Protein AF-A0A962RJD3-F1 (afdb_monomer_lite)

Foldseek 3Di:
DPPFDWDKDKDFDDDDDPPVVVVLVVVLVVLLVVLVVVLLVLQLVLQVVVQPDVVLVVCQLVVPPQVVNLVVQLVSCVVSVFPWKFKAALQQFTPHIVAPADGRQHAPDDPQNVCQSVQHKDKDWDKDFLVNLVSRHVVSSVLLPQFDDDPDDDRDTRIWTKTKIKGWRPDDPSHHTMMMITTHTPAAPLVSQVVSVCSSQPDDPPDPRGPMKIFIDGPNTTRYINDDDPPDDD

Sequence (234 aa):
MILIPVGLFALAGTHYLDHRAHALAGNHLASARIYLEQQRGHVEKYLEQQVLTTNLPTLLAERTPKQTLDEVLATRADAARLDFLIILDQSGRVIASSSGTRTGTQVPVGFVLREALNGVLTSSYERLDGTTLQAISPRLADRAGPARQPAAGPPVAPLGLLISAGTHFPLTNEHADAVLYGGILLNDNVGLIERLRDVVFPVSEGAPRVDGVTALFLAGRQVATSLQYPDDPD

Radius of gyration: 19.92 Å; chains: 1; bounding box: 48×44×60 Å

Secondary structure (DSSP, 8-state):
-----EEEEEEPPS-S-HHHHHHHHHHHHHHHHHHHHHHHHHHHHHHHHHHHSTHHHHHHHTT--HHHHHHHHHHHHHHTT-SEEEEEETTSBEEEETT-PPTTPBPP--HHHHHHHTT--EEEEEEEEHHHHHHH-HHHHHHH-S----SSSPPPPPEEEEEEEEEEPPP-SSS--EEEEEEEE-TT-HHHHHHHHHHHS---TTSPP---EEEEEETTEEEEES--PPPP--

pLDDT: mean 77.39, std 18.56, range [25.34, 96.44]

Structure (mmCIF, N/CA/C/O backbone):
data_AF-A0A962RJD3-F1
#
_entry.id   AF-A0A962RJD3-F1
#
loop_
_atom_site.group_PDB
_atom_site.id
_atom_site.type_symbol
_atom_site.label_atom_id
_atom_site.label_alt_id
_atom_site.label_comp_id
_atom_site.label_asym_id
_atom_site.label_entity_id
_atom_site.label_seq_id
_atom_site.pdbx_PDB_ins_code
_atom_site.Cartn_x
_atom_site.Cartn_y
_atom_site.Cartn_z
_atom_site.occupancy
_atom_site.B_iso_or_equiv
_atom_site.auth_seq_id
_atom_site.auth_comp_id
_atom_site.auth_asym_id
_atom_site.auth_atom_id
_atom_site.pdbx_PDB_model_num
ATOM 1 N N . MET A 1 1 ? 19.513 -3.931 6.098 1.00 28.61 1 MET A N 1
ATOM 2 C CA . MET A 1 1 ? 19.115 -3.263 4.842 1.00 28.61 1 MET A CA 1
ATOM 3 C C . MET A 1 1 ? 19.254 -4.270 3.708 1.00 28.61 1 MET A C 1
ATOM 5 O O . MET A 1 1 ? 20.353 -4.476 3.213 1.00 28.61 1 MET A O 1
ATOM 9 N N . ILE A 1 2 ? 18.183 -5.006 3.398 1.00 25.34 2 ILE A N 1
ATOM 10 C CA . ILE A 1 2 ? 18.187 -5.979 2.296 1.00 25.34 2 ILE A CA 1
ATOM 11 C C . ILE A 1 2 ? 17.979 -5.172 1.017 1.00 25.34 2 ILE A C 1
ATOM 13 O O . ILE A 1 2 ? 16.899 -4.638 0.789 1.00 25.34 2 ILE A O 1
ATOM 17 N N . LEU A 1 3 ? 19.041 -5.027 0.227 1.00 25.89 3 LEU A N 1
ATOM 18 C CA . LEU A 1 3 ? 18.979 -4.438 -1.104 1.00 25.89 3 LEU A CA 1
ATOM 19 C C . LEU A 1 3 ? 18.192 -5.426 -1.981 1.00 25.89 3 LEU A C 1
ATOM 21 O O . LEU A 1 3 ? 18.722 -6.474 -2.336 1.00 25.89 3 LEU A O 1
ATOM 25 N N . ILE A 1 4 ? 16.914 -5.161 -2.254 1.00 35.00 4 ILE A N 1
ATOM 26 C CA . ILE A 1 4 ? 16.140 -5.970 -3.203 1.00 35.00 4 ILE A CA 1
ATOM 27 C C . ILE A 1 4 ? 16.531 -5.480 -4.602 1.00 35.00 4 ILE A C 1
ATOM 29 O O . ILE A 1 4 ? 16.215 -4.336 -4.935 1.00 35.00 4 ILE A O 1
ATOM 33 N N . PRO A 1 5 ? 17.241 -6.276 -5.424 1.00 33.94 5 PRO A N 1
ATOM 34 C CA . PRO A 1 5 ? 17.567 -5.863 -6.777 1.00 33.94 5 PRO A CA 1
ATOM 35 C C . PRO A 1 5 ? 16.282 -5.904 -7.607 1.00 33.94 5 PRO A C 1
ATOM 37 O O . PRO A 1 5 ? 15.816 -6.970 -8.009 1.00 33.94 5 PRO A O 1
ATOM 40 N N . VAL A 1 6 ? 15.692 -4.734 -7.829 1.00 42.59 6 VAL A N 1
ATOM 41 C CA . VAL A 1 6 ? 14.631 -4.541 -8.815 1.00 42.59 6 VAL A CA 1
ATOM 42 C C . VAL A 1 6 ? 15.321 -4.345 -10.161 1.00 42.59 6 VAL A C 1
ATOM 44 O O . VAL A 1 6 ? 15.959 -3.320 -10.398 1.00 42.59 6 VAL A O 1
ATOM 47 N N . GLY A 1 7 ? 15.266 -5.368 -11.012 1.00 37.75 7 GLY A N 1
ATOM 48 C CA . GLY A 1 7 ? 15.845 -5.320 -12.354 1.00 37.75 7 GLY A CA 1
ATOM 49 C C . GLY A 1 7 ? 14.855 -4.710 -13.339 1.00 37.75 7 GLY A C 1
ATOM 50 O O . GLY A 1 7 ? 13.727 -5.191 -13.434 1.00 37.75 7 GLY A O 1
ATOM 51 N N . LEU A 1 8 ? 15.277 -3.675 -14.069 1.00 42.91 8 LEU A N 1
ATOM 52 C CA . LEU A 1 8 ? 14.534 -3.102 -15.190 1.00 42.91 8 LEU A CA 1
ATOM 53 C C . LEU A 1 8 ? 15.242 -3.473 -16.494 1.00 42.91 8 LEU A C 1
ATOM 55 O O . LEU A 1 8 ? 16.393 -3.085 -16.690 1.00 42.91 8 LEU A O 1
ATOM 59 N N . PHE A 1 9 ? 14.566 -4.200 -17.383 1.00 44.41 9 PHE A N 1
ATOM 60 C CA . PHE A 1 9 ? 15.059 -4.444 -18.740 1.00 44.41 9 PHE A CA 1
ATOM 61 C C . PHE A 1 9 ? 14.278 -3.587 -19.733 1.00 44.41 9 PHE A C 1
ATOM 63 O O . PHE A 1 9 ? 13.048 -3.581 -19.722 1.00 44.41 9 PHE A O 1
ATOM 70 N N . ALA A 1 10 ? 15.024 -2.873 -20.574 1.00 42.56 10 ALA A N 1
ATOM 71 C CA . ALA A 1 10 ? 14.534 -2.028 -21.648 1.00 42.56 10 ALA A CA 1
ATOM 72 C C . ALA A 1 10 ? 15.135 -2.534 -22.966 1.00 42.56 10 ALA A C 1
ATOM 74 O O . ALA A 1 10 ? 16.334 -2.373 -23.193 1.00 42.56 10 ALA A O 1
ATOM 75 N N . LEU A 1 11 ? 14.326 -3.177 -23.814 1.00 40.97 11 LEU A N 1
ATOM 76 C CA . LEU A 1 11 ? 14.736 -3.541 -25.174 1.00 40.97 11 LEU A CA 1
ATOM 77 C C . LEU A 1 11 ? 14.321 -2.410 -26.124 1.00 40.97 11 LEU A C 1
ATOM 79 O O . LEU A 1 11 ? 13.132 -2.133 -26.263 1.00 40.97 11 LEU A O 1
ATOM 83 N N . ALA A 1 12 ? 15.297 -1.764 -26.762 1.00 40.22 12 ALA A N 1
ATOM 84 C CA . ALA A 1 12 ? 15.076 -0.855 -27.884 1.00 40.22 12 ALA A CA 1
ATOM 85 C C . ALA A 1 12 ? 15.443 -1.580 -29.190 1.00 40.22 12 ALA A C 1
ATOM 87 O O . ALA A 1 12 ? 16.470 -2.261 -29.250 1.00 40.22 12 ALA A O 1
ATOM 88 N N . GLY A 1 13 ? 14.601 -1.450 -30.220 1.00 35.59 13 GLY A N 1
ATOM 89 C CA . GLY A 1 13 ? 14.847 -1.994 -31.559 1.00 35.59 13 GLY A CA 1
ATOM 90 C C . GLY A 1 13 ? 16.203 -1.557 -32.133 1.00 35.59 13 GLY A C 1
ATOM 91 O O . GLY A 1 13 ? 16.674 -0.448 -31.898 1.00 35.59 13 GLY A O 1
ATOM 92 N N . THR A 1 14 ? 16.846 -2.481 -32.840 1.00 45.03 14 THR A N 1
ATOM 93 C CA . THR A 1 14 ? 18.288 -2.601 -33.098 1.00 45.03 14 THR A CA 1
ATOM 94 C C . THR A 1 14 ? 18.946 -1.550 -34.005 1.00 45.03 14 THR A C 1
ATOM 96 O O . THR A 1 14 ? 18.347 -1.063 -34.957 1.00 45.03 14 THR A O 1
ATOM 99 N N . HIS A 1 15 ? 20.259 -1.386 -33.767 1.00 40.88 15 HIS A N 1
ATOM 100 C CA . HIS A 1 15 ? 21.315 -0.763 -34.590 1.00 40.88 15 HIS A CA 1
ATOM 101 C C . HIS A 1 15 ? 21.614 0.729 -34.372 1.00 40.88 15 HIS A C 1
ATOM 103 O O . HIS A 1 15 ? 21.463 1.509 -35.300 1.00 40.88 15 HIS A O 1
ATOM 109 N N . TYR A 1 16 ? 22.151 1.117 -33.203 1.00 41.44 16 TYR A N 1
ATOM 110 C CA . TYR A 1 16 ? 23.181 2.175 -33.102 1.00 41.44 16 TYR A CA 1
ATOM 111 C C . TYR A 1 16 ? 23.791 2.254 -31.671 1.00 41.44 16 TYR A C 1
ATOM 113 O O . TYR A 1 16 ? 23.080 2.532 -30.711 1.00 41.44 16 TYR A O 1
ATOM 121 N N . LEU A 1 17 ? 25.129 2.125 -31.569 1.00 41.69 17 LEU A N 1
ATOM 122 C CA . LEU A 1 17 ? 26.040 2.677 -30.531 1.00 41.69 17 LEU A CA 1
ATOM 123 C C . LEU A 1 17 ? 26.265 1.926 -29.189 1.00 41.69 17 LEU A C 1
ATOM 125 O O . LEU A 1 17 ? 25.653 2.241 -28.168 1.00 41.69 17 LEU A O 1
ATOM 129 N N . ASP A 1 18 ? 27.321 1.101 -29.149 1.00 51.44 18 ASP A N 1
ATOM 130 C CA . ASP A 1 18 ? 27.840 0.375 -27.966 1.00 51.44 18 ASP A CA 1
ATOM 131 C C . ASP A 1 18 ? 28.207 1.257 -26.751 1.00 51.44 18 ASP A C 1
ATOM 133 O O . ASP A 1 18 ? 28.026 0.853 -25.605 1.00 51.44 18 ASP A O 1
ATOM 137 N N . HIS A 1 19 ? 28.669 2.498 -26.948 1.00 44.56 19 HIS A N 1
ATOM 138 C CA . HIS A 1 19 ? 29.002 3.385 -25.818 1.00 44.56 19 HIS A CA 1
ATOM 139 C C . HIS A 1 19 ? 27.842 4.275 -25.355 1.00 44.56 19 HIS A C 1
ATOM 141 O O . HIS A 1 19 ? 27.821 4.703 -24.200 1.00 44.56 19 HIS A O 1
ATOM 147 N N . ARG A 1 20 ? 26.841 4.529 -26.212 1.00 45.06 20 ARG A N 1
ATOM 148 C CA . ARG A 1 20 ? 25.630 5.254 -25.793 1.00 45.06 20 ARG A CA 1
ATOM 149 C C . ARG A 1 20 ? 24.620 4.332 -25.122 1.00 45.06 20 ARG A C 1
ATOM 151 O O . ARG A 1 20 ? 23.928 4.802 -24.230 1.00 45.06 20 ARG A O 1
ATOM 158 N N . ALA A 1 21 ? 24.594 3.043 -25.462 1.00 52.16 21 ALA A N 1
ATOM 159 C CA . ALA A 1 21 ? 23.711 2.059 -24.839 1.00 52.16 21 ALA A CA 1
ATOM 160 C C . ALA A 1 21 ? 23.885 1.983 -23.311 1.00 52.16 21 ALA A C 1
ATOM 162 O O . ALA A 1 21 ? 22.895 2.009 -22.585 1.00 52.16 21 ALA A O 1
ATOM 163 N N . HIS A 1 22 ? 25.123 1.987 -22.804 1.00 53.94 22 HIS A N 1
ATOM 164 C CA . HIS A 1 22 ? 25.380 1.964 -21.358 1.00 53.94 22 HIS A CA 1
ATOM 165 C C . HIS A 1 22 ? 24.969 3.257 -20.645 1.00 53.94 22 HIS A C 1
ATOM 167 O O . HIS A 1 22 ? 24.363 3.199 -19.577 1.00 53.94 22 HIS A O 1
ATOM 173 N N . ALA A 1 23 ? 25.264 4.421 -21.231 1.00 54.69 23 ALA A N 1
ATOM 174 C CA . ALA A 1 23 ? 24.878 5.709 -20.655 1.00 54.69 23 ALA A CA 1
ATOM 175 C C . ALA A 1 23 ? 23.353 5.913 -20.685 1.00 54.69 23 ALA A C 1
ATOM 177 O O . ALA A 1 23 ? 22.773 6.403 -19.719 1.00 54.69 23 ALA A O 1
ATOM 178 N N . LEU A 1 24 ? 22.695 5.482 -21.766 1.00 58.31 24 LEU A N 1
ATOM 179 C CA . LEU A 1 24 ? 21.243 5.531 -21.915 1.00 58.31 24 LEU A CA 1
ATOM 180 C C . LEU A 1 24 ? 20.560 4.565 -20.937 1.00 58.31 24 LEU A C 1
ATOM 182 O O . LEU A 1 24 ? 19.641 4.968 -20.235 1.00 58.31 24 LEU A O 1
ATOM 186 N N . ALA A 1 25 ? 21.066 3.334 -20.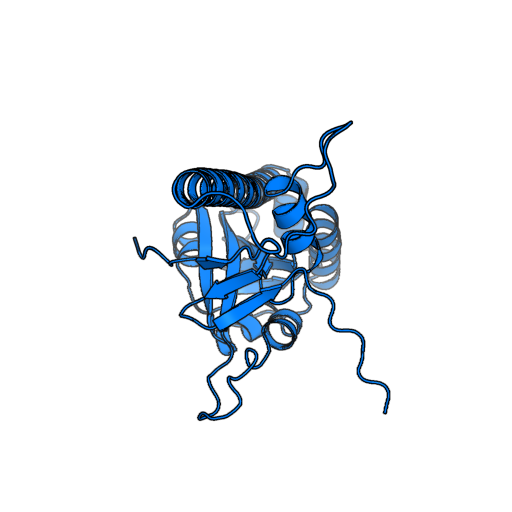804 1.00 63.94 25 ALA A N 1
ATOM 187 C CA . ALA A 1 25 ? 20.584 2.369 -19.817 1.00 63.94 25 ALA A CA 1
ATOM 188 C C . ALA A 1 25 ? 20.778 2.868 -18.375 1.00 63.94 25 ALA A C 1
ATOM 190 O O . ALA A 1 25 ? 19.880 2.722 -17.548 1.00 63.94 25 ALA A O 1
ATOM 191 N N . GLY A 1 26 ? 21.918 3.503 -18.080 1.00 65.12 26 GLY A N 1
ATOM 192 C CA . GLY A 1 26 ? 22.182 4.129 -16.784 1.00 65.12 26 GLY A CA 1
ATOM 193 C C . GLY A 1 26 ? 21.207 5.266 -16.471 1.00 65.12 26 GLY A C 1
ATOM 194 O O . GLY A 1 26 ? 20.639 5.301 -15.380 1.00 65.12 26 GLY A O 1
ATOM 195 N N . ASN A 1 27 ? 20.950 6.148 -17.439 1.00 70.31 27 ASN A N 1
ATOM 196 C CA . ASN A 1 27 ? 19.975 7.230 -17.298 1.00 70.31 27 ASN A CA 1
ATOM 197 C C . ASN A 1 27 ? 18.545 6.698 -17.137 1.00 70.31 27 ASN A C 1
ATOM 199 O O . ASN A 1 27 ? 17.825 7.146 -16.251 1.00 70.31 27 ASN A O 1
ATOM 203 N N . HIS A 1 28 ? 18.148 5.704 -17.932 1.00 75.75 28 HIS A N 1
ATOM 204 C CA . HIS A 1 28 ? 16.841 5.053 -17.837 1.00 75.75 28 HIS A CA 1
ATOM 205 C C . HIS A 1 28 ? 16.628 4.407 -16.464 1.00 75.75 28 HIS A C 1
ATOM 207 O O . HIS A 1 28 ? 15.580 4.590 -15.845 1.00 75.75 28 HIS A O 1
ATOM 213 N N . LEU A 1 29 ? 17.641 3.710 -15.943 1.00 74.62 29 LEU A N 1
ATOM 214 C CA . LEU A 1 29 ? 17.593 3.121 -14.608 1.00 74.62 29 LEU A CA 1
ATOM 215 C C . LEU A 1 29 ? 17.526 4.193 -13.512 1.00 74.62 29 LEU A C 1
ATOM 217 O O . LEU A 1 29 ? 16.787 4.029 -12.541 1.00 74.62 29 LEU A O 1
ATOM 221 N N . ALA A 1 30 ? 18.269 5.292 -13.661 1.00 75.44 30 ALA A N 1
ATOM 222 C CA . ALA A 1 30 ? 18.219 6.411 -12.727 1.00 75.44 30 ALA A CA 1
ATOM 223 C C . ALA A 1 30 ? 16.825 7.058 -12.702 1.00 75.44 30 ALA A C 1
ATOM 225 O O . ALA A 1 30 ? 16.258 7.224 -11.622 1.00 75.44 30 ALA A O 1
ATOM 226 N N . SER A 1 31 ? 16.235 7.339 -13.867 1.00 79.75 31 SER A N 1
ATOM 227 C CA . SER A 1 31 ? 14.873 7.878 -13.987 1.00 79.75 31 SER A CA 1
ATOM 228 C C . SER A 1 31 ? 13.830 6.933 -13.392 1.00 79.75 31 SER A C 1
ATOM 230 O O . SER A 1 31 ? 12.974 7.362 -12.619 1.00 79.75 31 SER A O 1
ATOM 232 N N . ALA A 1 32 ? 13.937 5.633 -13.678 1.00 77.19 32 ALA A N 1
ATOM 233 C CA . ALA A 1 32 ? 13.056 4.622 -13.111 1.00 77.19 32 ALA A CA 1
ATOM 234 C C . ALA A 1 32 ? 13.150 4.561 -11.583 1.00 77.19 32 ALA A C 1
ATOM 236 O O . ALA A 1 32 ? 12.132 4.550 -10.892 1.00 77.19 32 ALA A O 1
ATOM 237 N N . ARG A 1 33 ? 14.374 4.574 -11.044 1.00 80.88 33 ARG A N 1
ATOM 238 C CA . ARG A 1 33 ? 14.609 4.599 -9.600 1.00 80.88 33 ARG A CA 1
ATOM 239 C C . ARG A 1 33 ? 14.016 5.850 -8.962 1.00 80.88 33 ARG A C 1
ATOM 241 O O . ARG A 1 33 ? 13.360 5.735 -7.934 1.00 80.88 33 ARG A O 1
ATOM 248 N N . ILE A 1 34 ? 14.222 7.023 -9.562 1.00 84.81 34 ILE A N 1
ATOM 249 C CA . ILE A 1 34 ? 13.657 8.284 -9.064 1.00 84.81 34 ILE A CA 1
ATOM 250 C C . ILE A 1 34 ? 12.130 8.202 -9.023 1.00 84.81 34 ILE A C 1
ATOM 252 O O . ILE A 1 34 ? 11.541 8.538 -7.999 1.00 84.81 34 ILE A O 1
ATOM 256 N N . TYR A 1 35 ? 11.492 7.715 -10.089 1.00 85.12 35 TYR A N 1
ATOM 257 C CA . TYR A 1 35 ? 10.038 7.556 -10.123 1.00 85.12 35 TYR A CA 1
ATOM 258 C C . TYR A 1 35 ? 9.532 6.608 -9.030 1.00 85.12 35 TYR A C 1
ATOM 260 O O . TYR A 1 35 ? 8.578 6.933 -8.326 1.00 85.12 35 TYR A O 1
ATOM 268 N N . LEU A 1 36 ? 10.181 5.455 -8.850 1.00 85.25 36 LEU A N 1
ATOM 269 C CA . LEU A 1 36 ? 9.796 4.497 -7.814 1.00 85.25 36 LEU A CA 1
ATOM 270 C C . LEU A 1 36 ? 9.975 5.093 -6.405 1.00 85.25 36 LEU A C 1
ATOM 272 O O . LEU A 1 36 ? 9.064 4.994 -5.584 1.00 85.25 36 LEU A O 1
ATOM 276 N N . GLU A 1 37 ? 11.082 5.796 -6.134 1.00 87.50 37 GLU A N 1
ATOM 277 C CA . GLU A 1 37 ? 11.279 6.508 -4.860 1.00 87.50 37 GLU A CA 1
ATOM 278 C C . GLU A 1 37 ? 10.229 7.603 -4.630 1.00 87.50 37 GLU A C 1
ATOM 280 O O . GLU A 1 37 ? 9.752 7.776 -3.508 1.00 87.50 37 GLU A O 1
ATOM 285 N N . GLN A 1 38 ? 9.819 8.315 -5.682 1.00 89.06 38 GLN A N 1
ATOM 286 C CA . GLN A 1 38 ? 8.726 9.284 -5.604 1.00 89.06 38 GLN A CA 1
ATOM 287 C C . GLN A 1 38 ? 7.390 8.608 -5.281 1.0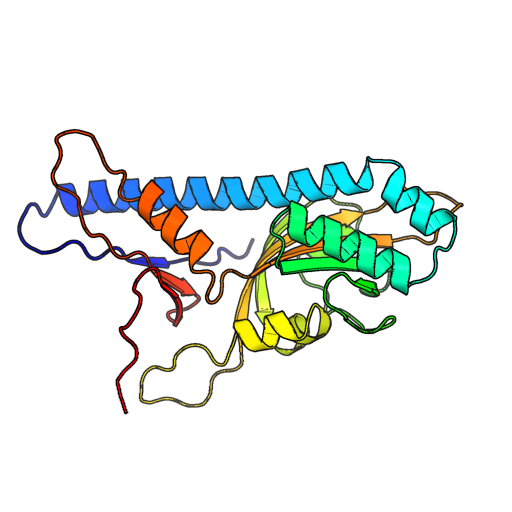0 89.06 38 GLN A C 1
ATOM 289 O O . GLN A 1 38 ? 6.654 9.116 -4.437 1.00 89.06 38 GLN A O 1
ATOM 294 N N . GLN A 1 39 ? 7.080 7.464 -5.904 1.00 89.12 39 GLN A N 1
ATOM 295 C CA . GLN A 1 39 ? 5.878 6.686 -5.581 1.00 89.12 39 GLN A CA 1
ATOM 296 C C . GLN A 1 39 ? 5.904 6.215 -4.122 1.00 89.12 39 GLN A C 1
ATOM 298 O O . GLN A 1 39 ? 4.922 6.402 -3.408 1.00 89.12 39 GLN A O 1
ATOM 303 N N . ARG A 1 40 ? 7.038 5.690 -3.644 1.00 92.12 40 ARG A N 1
ATOM 304 C CA . ARG A 1 40 ? 7.216 5.295 -2.239 1.00 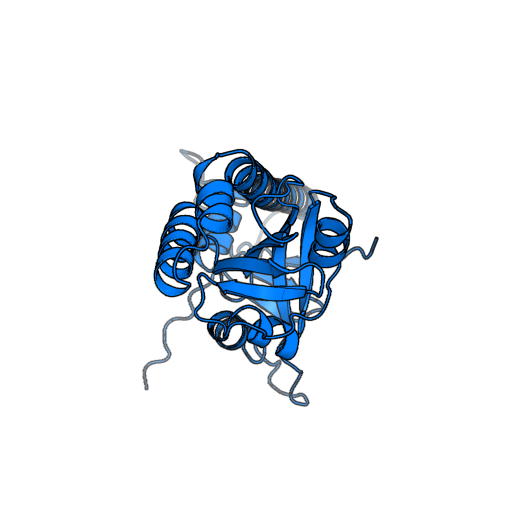92.12 40 ARG A CA 1
ATOM 305 C C . ARG A 1 40 ? 6.977 6.465 -1.281 1.00 92.12 40 ARG A C 1
ATOM 307 O O . ARG A 1 40 ? 6.167 6.349 -0.364 1.00 92.12 40 ARG A O 1
ATOM 314 N N . GLY A 1 41 ? 7.611 7.610 -1.534 1.00 91.44 41 GLY A N 1
ATOM 315 C CA . GLY A 1 41 ? 7.425 8.815 -0.723 1.00 91.44 41 GLY A CA 1
ATOM 316 C C . GLY A 1 41 ? 5.999 9.379 -0.774 1.00 91.44 41 GLY A C 1
ATOM 317 O O . GLY A 1 41 ? 5.547 9.980 0.197 1.00 91.44 41 GLY A O 1
ATOM 318 N N . HIS A 1 42 ? 5.270 9.183 -1.877 1.00 91.75 42 HIS A N 1
ATOM 319 C CA . HIS A 1 42 ? 3.862 9.569 -1.975 1.00 91.75 42 HIS A CA 1
ATOM 320 C C . HIS A 1 42 ? 2.975 8.731 -1.047 1.00 91.75 42 HIS A C 1
ATOM 322 O O . HIS A 1 42 ? 2.156 9.299 -0.328 1.00 91.75 42 HIS A O 1
ATOM 328 N N . VAL A 1 43 ? 3.174 7.407 -1.015 1.00 92.25 43 VAL A N 1
ATOM 329 C CA . VAL A 1 43 ? 2.433 6.502 -0.118 1.00 92.25 43 VAL A CA 1
ATOM 330 C C . VAL A 1 43 ? 2.706 6.851 1.350 1.00 92.25 43 VAL A C 1
ATOM 332 O O . VAL A 1 43 ? 1.766 6.955 2.134 1.00 92.25 43 VAL A O 1
ATOM 335 N N . GLU A 1 44 ? 3.967 7.108 1.712 1.00 93.50 44 GLU A N 1
ATOM 336 C CA . GLU A 1 44 ? 4.353 7.520 3.072 1.00 93.50 44 GLU A CA 1
ATOM 337 C C . GLU A 1 44 ? 3.638 8.802 3.517 1.00 93.50 44 GLU A C 1
ATOM 339 O O . GLU A 1 44 ? 2.939 8.808 4.531 1.00 93.50 44 GLU A O 1
ATOM 344 N N . LYS A 1 45 ? 3.743 9.869 2.712 1.00 92.56 45 LYS A N 1
ATOM 345 C CA . LYS A 1 45 ? 3.107 11.163 2.999 1.00 92.56 45 LYS A CA 1
ATOM 346 C C . LYS A 1 45 ? 1.590 11.063 3.066 1.00 92.56 45 LYS A C 1
ATOM 348 O O . LYS A 1 45 ? 0.966 11.741 3.877 1.00 92.56 45 LYS A O 1
ATOM 353 N N . TYR A 1 46 ? 0.989 10.237 2.212 1.00 92.50 46 TYR A N 1
ATOM 354 C CA . TYR A 1 46 ? -0.451 10.034 2.237 1.00 92.50 46 TYR A CA 1
ATOM 355 C C . TYR A 1 46 ? -0.895 9.445 3.582 1.00 92.50 46 TYR A C 1
ATOM 357 O O . TYR A 1 46 ? -1.804 9.996 4.205 1.00 92.50 46 TYR A O 1
ATOM 365 N N . LEU A 1 47 ? -0.232 8.384 4.062 1.00 92.62 47 LEU A N 1
ATOM 366 C CA . LEU A 1 47 ? -0.548 7.761 5.353 1.00 92.62 47 LEU A CA 1
ATOM 367 C C . LEU A 1 47 ? -0.313 8.714 6.528 1.00 92.62 47 LEU A C 1
ATOM 369 O O . LEU A 1 47 ? -1.153 8.783 7.424 1.00 92.62 47 LEU A O 1
ATOM 373 N N . GLU A 1 48 ? 0.784 9.471 6.507 1.00 92.25 48 GLU A N 1
ATOM 374 C CA . GLU A 1 48 ? 1.061 10.509 7.504 1.00 92.25 48 GLU A CA 1
ATOM 375 C C . GLU A 1 48 ? -0.106 11.504 7.600 1.00 92.25 48 GLU A C 1
ATOM 377 O O . GLU A 1 48 ? -0.655 11.734 8.678 1.00 92.25 48 GLU A O 1
ATOM 382 N N . GLN A 1 49 ? -0.569 12.022 6.460 1.00 90.81 49 GLN A N 1
ATOM 383 C CA . GLN A 1 49 ? -1.711 12.934 6.414 1.00 90.81 49 GLN A CA 1
ATOM 384 C C . GLN A 1 49 ? -3.001 12.285 6.923 1.00 90.81 49 GLN A C 1
ATOM 386 O O . GLN A 1 49 ? -3.764 12.937 7.634 1.00 90.81 49 GLN A O 1
ATOM 391 N N . GLN A 1 50 ? -3.255 11.014 6.597 1.00 87.88 50 GLN A N 1
ATOM 392 C CA . GLN A 1 50 ? -4.468 10.321 7.044 1.00 87.88 50 GLN A CA 1
ATOM 393 C C . GLN A 1 50 ? -4.571 10.269 8.569 1.00 87.88 50 GLN A C 1
ATOM 395 O O . GLN A 1 50 ? -5.655 10.465 9.119 1.00 87.88 50 GLN A O 1
ATOM 400 N N . VAL A 1 51 ? -3.447 10.031 9.236 1.00 85.75 51 VAL A N 1
ATOM 401 C CA . VAL A 1 51 ? -3.387 9.882 10.689 1.00 85.75 51 VAL A CA 1
ATOM 402 C C . VAL A 1 51 ? -3.350 11.225 11.420 1.00 85.75 51 VAL A C 1
ATOM 404 O O . VAL A 1 51 ? -3.894 11.338 12.517 1.00 85.75 51 VAL A O 1
ATOM 407 N N . LEU A 1 52 ? -2.782 12.261 10.799 1.00 83.12 52 LEU A N 1
ATOM 408 C CA . LEU A 1 52 ? -2.812 13.625 11.335 1.00 83.12 52 LEU A CA 1
ATOM 409 C C . LEU A 1 52 ? -4.180 14.303 11.168 1.00 83.12 52 LEU A C 1
ATOM 411 O O . LEU A 1 52 ? -4.522 15.198 11.941 1.00 83.12 52 LEU A O 1
ATOM 415 N N . THR A 1 53 ? -4.980 13.907 10.172 1.00 79.25 53 THR A N 1
ATOM 416 C CA . THR A 1 53 ? -6.353 14.415 10.044 1.00 79.25 53 THR A CA 1
ATOM 417 C C . THR A 1 53 ? -7.257 13.815 11.114 1.00 79.25 53 THR A C 1
ATOM 419 O O . THR A 1 53 ? -7.280 12.603 11.293 1.00 79.25 53 THR A O 1
ATOM 422 N N . THR A 1 54 ? -8.073 14.643 11.771 1.00 68.88 54 THR A N 1
ATOM 423 C CA . THR A 1 54 ? -8.941 14.224 12.889 1.00 68.88 54 THR A CA 1
ATOM 424 C C . THR A 1 54 ? -9.963 13.150 12.523 1.00 68.88 54 THR A C 1
ATOM 426 O O . THR A 1 54 ? -10.390 12.404 13.387 1.00 68.88 54 THR A O 1
ATOM 429 N N . ASN A 1 55 ? -10.327 12.999 11.250 1.00 83.31 55 ASN A N 1
ATOM 430 C CA . ASN A 1 55 ? -11.429 12.125 10.855 1.00 83.31 55 ASN A CA 1
ATOM 431 C C . ASN A 1 55 ? -11.192 10.631 11.197 1.00 83.31 55 ASN A C 1
ATOM 433 O O . ASN A 1 55 ? -12.037 10.028 11.844 1.00 83.31 55 ASN A O 1
ATOM 437 N N . LEU A 1 56 ? -10.048 10.022 10.849 1.00 86.00 56 LEU A N 1
ATOM 438 C CA . LEU A 1 56 ? -9.823 8.597 11.175 1.00 86.00 56 LEU A CA 1
ATOM 439 C C . LEU A 1 56 ? -9.629 8.322 12.680 1.00 86.00 56 LEU A C 1
ATOM 441 O O . LEU A 1 56 ? -10.281 7.403 13.178 1.00 86.00 56 LEU A O 1
ATOM 445 N N . PRO A 1 57 ? -8.797 9.085 13.420 1.00 85.69 57 PRO A N 1
ATOM 446 C CA . PRO A 1 57 ? -8.695 8.944 14.872 1.00 85.69 57 PRO A CA 1
ATOM 447 C C . PRO A 1 57 ? -10.044 9.137 15.581 1.00 85.69 57 PRO A C 1
ATOM 449 O O . PRO A 1 57 ? -10.377 8.356 16.469 1.00 85.69 57 PRO A O 1
ATOM 452 N N . THR A 1 58 ? -10.861 10.110 15.153 1.00 86.06 58 THR A N 1
ATOM 453 C CA . THR A 1 58 ? -12.207 10.326 15.711 1.00 86.06 58 THR A CA 1
ATOM 454 C C . THR A 1 58 ? -13.131 9.144 15.428 1.00 86.06 58 THR A C 1
ATOM 456 O O . THR A 1 58 ? -13.777 8.659 16.351 1.00 86.06 58 THR A O 1
ATOM 459 N N . LEU A 1 59 ? -13.149 8.603 14.204 1.00 87.94 59 LEU A N 1
ATOM 460 C CA . LEU A 1 59 ? -13.967 7.422 13.891 1.00 87.94 59 LEU A CA 1
ATOM 461 C C . LEU A 1 59 ? -13.572 6.197 14.735 1.00 87.94 59 LEU A C 1
ATOM 463 O O . LEU A 1 59 ? -14.443 5.407 15.115 1.00 87.94 59 LEU A O 1
ATOM 467 N N . LEU A 1 60 ? -12.280 6.043 15.050 1.00 87.06 60 LEU A N 1
ATOM 468 C CA . LEU A 1 60 ? -11.791 5.013 15.972 1.00 87.06 60 LEU A CA 1
ATOM 469 C C . LEU A 1 60 ? -12.232 5.280 17.420 1.00 87.06 60 LEU A C 1
ATOM 471 O O . LEU A 1 60 ? -12.686 4.350 18.090 1.00 87.06 60 LEU A O 1
ATOM 475 N N . ALA A 1 61 ? -12.142 6.529 17.886 1.00 86.00 61 ALA A N 1
ATOM 476 C CA . ALA A 1 61 ? -12.565 6.950 19.226 1.00 86.00 61 ALA A CA 1
ATOM 477 C C . ALA A 1 61 ? -14.073 6.759 19.455 1.00 86.00 61 ALA A C 1
ATOM 479 O O . ALA A 1 61 ? -14.498 6.260 20.497 1.00 86.00 61 ALA A O 1
ATOM 480 N N . GLU A 1 62 ? -14.888 7.063 18.445 1.00 87.81 62 GLU A N 1
ATOM 481 C CA . GLU A 1 62 ? -16.346 6.895 18.467 1.00 87.81 62 GLU A CA 1
ATOM 482 C C . GLU A 1 62 ? -16.789 5.425 18.382 1.00 87.81 62 GLU A C 1
ATOM 484 O O . GLU A 1 62 ? -17.983 5.132 18.465 1.00 87.81 62 GLU A O 1
ATOM 489 N N . ARG A 1 63 ? -15.844 4.482 18.237 1.00 82.75 63 ARG A N 1
ATOM 490 C CA . ARG A 1 63 ? -16.113 3.047 18.036 1.00 82.75 63 ARG A CA 1
ATOM 491 C C . ARG A 1 63 ? -17.095 2.811 16.892 1.00 82.75 63 ARG A C 1
ATOM 493 O O . ARG A 1 63 ? -18.011 1.991 16.996 1.00 82.75 63 ARG A O 1
ATOM 500 N N . THR A 1 64 ? -16.880 3.552 15.806 1.00 86.50 64 THR A N 1
ATOM 501 C CA . THR A 1 64 ? -17.692 3.486 14.592 1.00 86.50 64 THR A CA 1
ATOM 502 C C . THR A 1 64 ? -17.878 2.028 14.159 1.00 86.50 64 THR A C 1
ATOM 504 O O . THR A 1 64 ? -16.916 1.250 14.211 1.00 86.50 64 THR A O 1
ATOM 507 N N . PRO A 1 65 ? -19.085 1.626 13.714 1.00 88.62 65 PRO A N 1
ATOM 508 C CA . PRO A 1 65 ? -19.306 0.287 13.194 1.00 88.62 65 PRO A CA 1
ATOM 509 C C . PRO A 1 65 ? -18.276 -0.068 12.124 1.00 88.62 65 PRO A C 1
ATOM 511 O O . PRO A 1 65 ? -18.004 0.719 11.216 1.00 88.62 65 PRO A O 1
ATOM 514 N N . LYS A 1 66 ? -17.741 -1.290 12.207 1.00 87.56 66 LYS A N 1
ATOM 515 C CA . LYS A 1 66 ? -16.700 -1.788 11.301 1.00 87.56 66 LYS A CA 1
ATOM 516 C C . LYS A 1 66 ? -17.026 -1.514 9.830 1.00 87.56 66 LYS A C 1
ATOM 518 O O . LYS A 1 66 ? -16.161 -1.056 9.103 1.00 87.56 66 LYS A O 1
ATOM 523 N N . GLN A 1 67 ? -18.261 -1.779 9.406 1.00 89.00 67 GLN A N 1
ATOM 524 C CA . GLN A 1 67 ? -18.666 -1.614 8.010 1.00 89.00 67 GLN A CA 1
ATOM 525 C C . GLN A 1 67 ? -18.441 -0.183 7.504 1.00 89.00 67 GLN A C 1
ATOM 527 O O . GLN A 1 67 ? -17.881 0.007 6.432 1.00 89.00 67 GLN A O 1
ATOM 532 N N . THR A 1 68 ? -18.806 0.819 8.302 1.00 91.69 68 THR A N 1
ATOM 533 C CA . THR A 1 68 ? -18.582 2.226 7.960 1.00 91.69 68 THR A CA 1
ATOM 534 C C . THR A 1 68 ? -17.091 2.556 7.921 1.00 91.69 68 THR A C 1
ATOM 536 O O . THR A 1 68 ? -16.643 3.282 7.038 1.00 91.69 68 THR A O 1
ATOM 539 N N . LEU A 1 69 ? -16.294 1.996 8.837 1.00 92.00 69 LEU A N 1
ATOM 540 C CA . LEU A 1 69 ? -14.844 2.191 8.828 1.00 92.00 69 LEU A CA 1
ATOM 541 C C . LEU A 1 69 ? -14.190 1.543 7.595 1.00 92.00 69 LEU A C 1
ATOM 543 O O . LEU A 1 69 ? -13.348 2.171 6.959 1.00 92.00 69 LEU A O 1
ATOM 547 N N . ASP A 1 70 ? -14.619 0.341 7.210 1.00 94.50 70 ASP A N 1
ATOM 548 C CA . ASP A 1 70 ? -14.175 -0.344 5.991 1.00 94.50 70 ASP A CA 1
ATOM 549 C C . ASP A 1 70 ? -14.523 0.474 4.732 1.00 94.50 70 ASP A C 1
ATOM 551 O O . ASP A 1 70 ? -13.672 0.640 3.859 1.00 94.50 70 ASP A O 1
ATOM 555 N N . GLU A 1 71 ? -15.730 1.049 4.650 1.00 93.56 71 GLU A N 1
ATOM 556 C CA . GLU A 1 71 ? -16.167 1.915 3.539 1.00 93.56 71 GLU A CA 1
ATOM 557 C C . GLU A 1 71 ? -15.344 3.211 3.448 1.00 93.56 71 GLU A C 1
ATOM 559 O O . GLU A 1 71 ? -14.938 3.633 2.357 1.00 93.56 71 GLU A O 1
ATOM 564 N N . VAL A 1 72 ? -15.038 3.828 4.594 1.00 93.62 72 VAL A N 1
ATOM 565 C CA . VAL A 1 72 ? -14.157 5.003 4.663 1.00 93.62 72 VAL A CA 1
ATOM 566 C C . VAL A 1 72 ? -12.741 4.641 4.216 1.00 93.62 72 VAL A C 1
ATOM 568 O O . VAL A 1 72 ? -12.133 5.396 3.453 1.00 93.62 72 VAL A O 1
ATOM 571 N N . LEU A 1 73 ? -12.210 3.494 4.650 1.00 94.81 73 LEU A N 1
ATOM 572 C CA . LEU A 1 73 ? -10.892 3.013 4.230 1.00 94.81 73 LEU A CA 1
ATOM 573 C C . LEU A 1 73 ? -10.858 2.665 2.739 1.00 94.81 73 LEU A C 1
ATOM 575 O O . LEU A 1 73 ? -9.867 2.977 2.087 1.00 94.81 73 LEU A O 1
ATOM 579 N N . ALA A 1 74 ? -11.919 2.071 2.189 1.00 94.31 74 ALA A N 1
ATOM 580 C CA . ALA A 1 74 ? -12.058 1.800 0.757 1.00 94.31 74 ALA A CA 1
ATOM 581 C C . ALA A 1 74 ? -12.043 3.091 -0.062 1.00 94.31 74 ALA A C 1
ATOM 583 O O . ALA A 1 74 ? -11.207 3.245 -0.948 1.00 94.31 74 ALA A O 1
ATOM 584 N N . THR A 1 75 ? -12.861 4.072 0.322 1.00 93.75 75 THR A N 1
ATOM 585 C CA . THR A 1 75 ? -12.904 5.383 -0.346 1.00 93.75 75 THR A CA 1
ATOM 586 C C . THR A 1 75 ? -11.540 6.083 -0.310 1.00 93.75 75 THR A C 1
ATOM 588 O O . THR A 1 75 ? -11.113 6.693 -1.291 1.00 93.75 75 THR A O 1
ATOM 591 N N . ARG A 1 76 ? -10.828 5.986 0.820 1.00 93.12 76 ARG A N 1
ATOM 592 C CA . ARG A 1 76 ? -9.481 6.550 0.991 1.00 93.12 76 ARG A CA 1
ATOM 593 C C . ARG A 1 76 ? -8.441 5.819 0.143 1.00 93.12 76 ARG A C 1
ATOM 595 O O . ARG A 1 76 ? -7.674 6.472 -0.562 1.00 93.12 76 ARG A O 1
ATOM 602 N N . ALA A 1 77 ? -8.446 4.488 0.173 1.00 93.31 77 ALA A N 1
ATOM 603 C CA . ALA A 1 77 ? -7.561 3.669 -0.646 1.00 93.31 77 ALA A CA 1
ATOM 604 C C . ALA A 1 77 ? -7.741 3.989 -2.137 1.00 93.31 77 ALA A C 1
ATOM 606 O O . ALA A 1 77 ? -6.755 4.280 -2.811 1.00 93.31 77 ALA A O 1
ATOM 607 N N . ASP A 1 78 ? -8.984 4.065 -2.618 1.00 92.75 78 ASP A N 1
ATOM 608 C CA . ASP A 1 78 ? -9.296 4.401 -4.009 1.00 92.75 78 ASP A CA 1
ATOM 609 C C . ASP A 1 78 ? -8.802 5.806 -4.387 1.00 92.75 78 ASP A C 1
ATOM 611 O O . ASP A 1 78 ? -8.143 5.983 -5.416 1.00 92.75 78 ASP A O 1
ATOM 615 N N . ALA A 1 79 ? -9.045 6.809 -3.533 1.00 90.12 79 ALA A N 1
ATOM 616 C CA . ALA A 1 79 ? -8.609 8.188 -3.772 1.00 90.12 79 ALA A CA 1
ATOM 617 C C . ALA A 1 79 ? -7.079 8.319 -3.886 1.00 90.12 79 ALA A C 1
ATOM 619 O O . ALA A 1 79 ? -6.581 9.107 -4.693 1.00 90.12 79 ALA A O 1
ATOM 620 N N . ALA A 1 80 ? -6.333 7.531 -3.110 1.00 87.81 80 ALA A N 1
ATOM 621 C CA . ALA A 1 80 ? -4.872 7.487 -3.150 1.00 87.81 80 ALA A CA 1
ATOM 622 C C . ALA A 1 80 ? -4.303 6.439 -4.115 1.00 87.81 80 ALA A C 1
ATOM 624 O O . ALA A 1 80 ? -3.083 6.308 -4.222 1.00 87.81 80 ALA A O 1
ATOM 625 N N . ARG A 1 81 ? -5.166 5.706 -4.834 1.00 90.56 81 ARG A N 1
ATOM 626 C CA . ARG A 1 81 ? -4.788 4.580 -5.702 1.00 90.56 81 ARG A CA 1
ATOM 627 C C . ARG A 1 81 ? -3.950 3.521 -4.973 1.00 90.56 81 ARG A C 1
ATOM 629 O O . ARG A 1 81 ? -3.017 2.961 -5.550 1.00 90.56 81 ARG A O 1
ATOM 636 N N . LEU A 1 82 ? -4.265 3.279 -3.705 1.00 93.44 82 LEU A N 1
ATOM 637 C CA . LEU A 1 82 ? -3.707 2.184 -2.921 1.00 93.44 82 LEU A CA 1
ATOM 638 C C . LEU A 1 82 ? -4.485 0.905 -3.215 1.00 93.44 82 LEU A C 1
ATOM 640 O O . LEU A 1 82 ? -5.710 0.920 -3.299 1.00 93.44 82 LEU A O 1
ATOM 644 N N . ASP A 1 83 ? -3.780 -0.219 -3.299 1.00 93.31 83 ASP A N 1
ATOM 645 C CA . ASP A 1 83 ? -4.426 -1.521 -3.482 1.00 93.31 83 ASP A CA 1
ATOM 646 C C . ASP A 1 83 ? -5.018 -2.057 -2.168 1.00 93.31 83 ASP A C 1
ATOM 648 O O . ASP A 1 83 ? -5.898 -2.922 -2.171 1.00 93.31 83 ASP A O 1
ATOM 652 N N . PHE A 1 84 ? -4.530 -1.553 -1.032 1.00 95.19 84 PHE A N 1
ATOM 653 C CA . PHE A 1 84 ? -5.083 -1.828 0.286 1.00 95.19 84 PHE A CA 1
ATOM 654 C C . PHE A 1 84 ? -4.754 -0.709 1.282 1.00 95.19 84 PHE A C 1
ATOM 656 O O . PHE A 1 84 ? -3.730 -0.028 1.180 1.00 95.19 84 PHE A O 1
ATOM 663 N N . LEU A 1 85 ? -5.614 -0.581 2.287 1.00 96.25 85 LEU A N 1
ATOM 664 C CA . LEU A 1 85 ? -5.428 0.238 3.471 1.00 96.25 85 LEU A CA 1
ATOM 665 C C . LEU A 1 85 ? -6.126 -0.464 4.640 1.00 96.25 85 LEU A C 1
ATOM 667 O O . LEU A 1 85 ? -7.329 -0.729 4.586 1.00 96.25 85 LEU A O 1
ATOM 671 N N . ILE A 1 86 ? -5.372 -0.809 5.678 1.00 95.88 86 ILE A N 1
ATOM 672 C CA . ILE A 1 86 ? -5.863 -1.565 6.830 1.00 95.88 86 ILE A CA 1
ATOM 673 C C . ILE A 1 86 ? -5.467 -0.882 8.133 1.00 95.88 86 ILE A C 1
ATOM 675 O O . ILE A 1 86 ? -4.392 -0.293 8.244 1.00 95.88 86 ILE A O 1
ATOM 679 N N . ILE A 1 87 ? -6.348 -0.991 9.123 1.00 95.38 87 ILE A N 1
ATOM 680 C CA . ILE A 1 87 ? -6.069 -0.591 10.498 1.00 95.38 87 ILE A CA 1
ATOM 681 C C . ILE A 1 87 ? -5.817 -1.860 11.301 1.00 95.38 87 ILE A C 1
ATOM 683 O O . ILE A 1 87 ? -6.624 -2.793 11.272 1.00 95.38 87 ILE A O 1
ATOM 687 N N . LEU A 1 88 ? -4.695 -1.885 12.008 1.00 95.62 88 LEU A N 1
ATOM 688 C CA . LEU A 1 88 ? -4.238 -2.999 12.825 1.00 95.62 88 LEU A CA 1
ATOM 689 C C . LEU A 1 88 ? -4.162 -2.570 14.287 1.00 95.62 88 LEU A C 1
ATOM 691 O O . LEU A 1 88 ? -3.860 -1.416 14.571 1.00 95.62 88 LEU A O 1
ATOM 695 N N . ASP A 1 89 ? -4.410 -3.491 15.209 1.00 93.88 89 ASP A N 1
ATOM 696 C CA . ASP A 1 89 ? -4.063 -3.287 16.616 1.00 93.88 89 ASP A CA 1
ATOM 697 C C . ASP A 1 89 ? -2.554 -3.487 16.859 1.00 93.88 89 ASP A C 1
ATOM 699 O O . ASP A 1 89 ? -1.812 -3.943 15.983 1.00 93.88 89 ASP A O 1
ATOM 703 N N . GLN A 1 90 ? -2.102 -3.203 18.082 1.00 91.44 90 GLN A N 1
ATOM 704 C CA . GLN A 1 90 ? -0.713 -3.416 18.520 1.00 91.44 90 GLN A CA 1
ATOM 705 C C . GLN A 1 90 ? -0.224 -4.871 18.452 1.00 91.44 90 GLN A C 1
ATOM 707 O O . GLN A 1 90 ? 0.976 -5.134 18.513 1.00 91.44 90 GLN A O 1
ATOM 712 N N . SER A 1 91 ? -1.131 -5.840 18.320 1.00 91.56 91 SER A N 1
ATOM 713 C CA . SER A 1 91 ? -0.771 -7.242 18.104 1.00 91.56 91 SER A CA 1
ATOM 714 C C . SER A 1 91 ? -0.657 -7.606 16.619 1.00 91.56 91 SER A C 1
ATOM 716 O O . SER A 1 91 ? -0.308 -8.742 16.295 1.00 91.56 91 SER A O 1
ATOM 718 N N . GLY A 1 92 ? -0.913 -6.663 15.705 1.00 92.94 92 GLY A N 1
ATOM 719 C CA . GLY A 1 92 ? -0.911 -6.884 14.260 1.00 92.94 92 GLY A CA 1
ATOM 720 C C . GLY A 1 92 ? -2.185 -7.560 13.750 1.00 92.94 92 GLY A C 1
ATOM 721 O O . GLY A 1 92 ? -2.149 -8.231 12.713 1.00 92.94 92 GLY A O 1
ATOM 722 N N . ARG A 1 93 ? -3.309 -7.431 14.467 1.00 95.31 93 ARG A N 1
ATOM 723 C CA . ARG A 1 93 ? -4.609 -7.962 14.032 1.00 95.31 93 ARG A CA 1
ATOM 724 C C . ARG A 1 93 ? -5.463 -6.890 13.389 1.00 95.31 93 ARG A C 1
ATOM 726 O O . ARG A 1 93 ? -5.521 -5.762 13.860 1.00 95.31 93 ARG A O 1
ATOM 733 N N . VAL A 1 94 ? -6.188 -7.272 12.342 1.00 95.38 94 VAL A N 1
ATOM 734 C CA . VAL A 1 94 ? -7.077 -6.368 11.597 1.00 95.38 94 VAL A CA 1
ATOM 735 C C . VAL A 1 94 ? -8.222 -5.873 12.474 1.00 95.38 94 VAL A C 1
ATOM 737 O O . VAL A 1 94 ? -9.032 -6.672 12.939 1.00 95.38 94 VAL A O 1
ATOM 740 N N . ILE A 1 95 ? -8.328 -4.556 12.632 1.00 93.81 95 ILE A N 1
ATOM 741 C CA . ILE A 1 95 ? -9.501 -3.860 13.170 1.00 93.81 95 ILE A CA 1
ATOM 742 C C . ILE A 1 95 ? -10.487 -3.611 12.019 1.00 93.81 95 ILE A C 1
ATOM 744 O O . ILE A 1 95 ? -11.632 -4.069 12.073 1.00 93.81 95 ILE A O 1
ATOM 748 N N . ALA A 1 96 ? -10.001 -2.975 10.949 1.00 93.94 96 ALA A N 1
ATOM 749 C CA . ALA A 1 96 ? -10.759 -2.616 9.750 1.00 93.94 96 ALA A CA 1
ATOM 750 C C . ALA A 1 96 ? -9.888 -2.718 8.489 1.00 93.94 96 ALA A C 1
ATOM 752 O O . ALA A 1 96 ? -8.656 -2.654 8.564 1.00 93.94 96 ALA A O 1
ATOM 753 N N . SER A 1 97 ? -10.515 -2.906 7.330 1.00 95.44 97 SER A N 1
ATOM 754 C CA . SER A 1 97 ? -9.818 -3.132 6.063 1.00 95.44 97 SER A CA 1
ATOM 755 C C . SER A 1 97 ? -10.602 -2.606 4.866 1.00 95.44 97 SER A C 1
ATOM 757 O O . SER A 1 97 ? -11.761 -2.957 4.668 1.00 95.44 97 SER A O 1
ATOM 759 N N . SER A 1 98 ? -9.918 -1.867 3.989 1.00 94.88 98 SER A N 1
ATOM 760 C CA . SER A 1 98 ? -10.449 -1.446 2.686 1.00 94.88 98 SER A CA 1
ATOM 761 C C . SER A 1 98 ? -10.687 -2.604 1.709 1.00 94.88 98 SER A C 1
ATOM 763 O O . SER A 1 98 ? -11.355 -2.444 0.691 1.00 94.88 98 SER A O 1
ATOM 765 N N . SER A 1 99 ? -10.094 -3.769 1.978 1.00 87.50 99 SER A N 1
ATOM 766 C CA . SER A 1 99 ? -10.002 -4.890 1.036 1.00 87.50 99 SER A CA 1
ATOM 767 C C . SER A 1 99 ? -10.838 -6.105 1.446 1.00 87.50 99 SER A C 1
ATOM 769 O O . SER A 1 99 ? -10.747 -7.165 0.827 1.00 87.50 99 SER A O 1
ATOM 771 N N . GLY A 1 100 ? -11.682 -5.951 2.472 1.00 83.44 100 GLY A N 1
ATOM 772 C CA . GLY A 1 100 ? -12.614 -6.988 2.921 1.00 83.44 100 GLY A CA 1
ATOM 773 C C . GLY A 1 100 ? -11.990 -8.058 3.820 1.00 83.44 100 GLY A C 1
ATOM 774 O O . GLY A 1 100 ? -12.611 -9.090 4.081 1.00 83.44 100 GLY A O 1
ATOM 775 N N . THR A 1 101 ? -10.775 -7.833 4.321 1.00 90.25 101 THR A N 1
ATOM 776 C CA . THR A 1 101 ? -10.130 -8.753 5.263 1.00 90.25 101 THR A CA 1
ATOM 777 C C . THR A 1 101 ? -10.914 -8.840 6.573 1.00 90.25 101 THR A C 1
ATOM 779 O O . THR A 1 101 ? -11.410 -7.852 7.122 1.00 90.25 101 THR A O 1
ATOM 782 N N . ARG A 1 102 ? -11.046 -10.062 7.098 1.00 90.38 102 ARG A N 1
ATOM 783 C CA . ARG A 1 102 ? -11.800 -10.319 8.328 1.00 90.38 102 ARG A CA 1
ATOM 784 C C . ARG A 1 102 ? -11.105 -9.676 9.530 1.00 90.38 102 ARG A C 1
ATOM 786 O O . ARG A 1 102 ? -9.894 -9.802 9.692 1.00 90.38 102 ARG A O 1
ATOM 793 N N . THR A 1 103 ? -11.887 -9.065 10.414 1.00 91.44 103 THR A N 1
ATOM 794 C CA . THR A 1 103 ? -11.395 -8.524 11.691 1.00 91.44 103 THR A CA 1
ATOM 795 C C . THR A 1 103 ? -10.805 -9.642 12.550 1.00 91.44 103 THR A C 1
ATOM 797 O O . THR A 1 103 ? -11.293 -10.772 12.522 1.00 91.44 103 THR A O 1
ATOM 800 N N . GLY A 1 104 ? -9.736 -9.342 13.281 1.00 92.38 104 GLY A N 1
ATOM 801 C CA . GLY A 1 104 ? -8.992 -10.296 14.102 1.00 92.38 104 GLY A CA 1
ATOM 802 C C . GLY A 1 104 ? -7.991 -11.160 13.327 1.00 92.38 104 GLY A C 1
ATOM 803 O O . GLY A 1 104 ? -7.209 -11.878 13.959 1.00 92.38 104 GLY A O 1
ATOM 804 N N . THR A 1 105 ? -7.982 -11.091 11.988 1.00 94.25 105 THR A N 1
ATOM 805 C CA . THR A 1 105 ? -6.976 -11.771 11.156 1.00 94.25 105 THR A CA 1
ATOM 806 C C . THR A 1 105 ? -5.595 -11.260 11.529 1.00 94.25 105 THR A C 1
ATOM 808 O O . THR A 1 105 ? -5.375 -10.051 11.568 1.00 94.25 105 THR A O 1
ATOM 811 N N . GLN A 1 106 ? -4.680 -12.184 11.814 1.00 95.06 106 GLN A N 1
ATOM 812 C CA . GLN A 1 106 ? -3.293 -11.858 12.107 1.00 95.06 106 GLN A CA 1
ATOM 813 C C . GLN A 1 106 ? -2.562 -11.559 10.801 1.00 95.06 106 GLN A C 1
ATOM 815 O O . GLN A 1 106 ? -2.462 -12.439 9.945 1.00 95.06 106 GLN A O 1
ATOM 820 N N . VAL A 1 107 ? -2.014 -10.354 10.675 1.00 92.75 107 VAL A N 1
ATOM 821 C CA . VAL A 1 107 ? -1.114 -10.018 9.571 1.00 92.75 107 VAL A CA 1
ATOM 822 C C . VAL A 1 107 ? 0.316 -10.377 9.987 1.00 92.75 107 VAL A C 1
ATOM 824 O O . VAL A 1 107 ? 0.769 -9.946 11.054 1.00 92.75 107 VAL A O 1
ATOM 827 N N . PRO A 1 108 ? 1.041 -11.194 9.200 1.00 92.50 108 PRO A N 1
ATOM 828 C CA . PRO A 1 108 ? 2.457 -11.448 9.438 1.00 92.50 108 PRO A CA 1
ATOM 829 C C . PRO A 1 108 ? 3.273 -10.149 9.473 1.00 92.50 108 PRO A C 1
ATOM 831 O O . PRO A 1 108 ? 3.137 -9.282 8.610 1.00 92.50 108 PRO A O 1
ATOM 834 N N . VAL A 1 109 ? 4.139 -10.011 10.479 1.00 88.56 109 VAL A N 1
ATOM 835 C CA . VAL A 1 109 ? 4.875 -8.764 10.730 1.00 88.56 109 VAL A CA 1
ATOM 836 C C . VAL A 1 109 ? 6.086 -8.643 9.800 1.00 88.56 109 VAL A C 1
ATOM 838 O O . VAL A 1 109 ? 7.151 -9.217 10.054 1.00 88.56 109 VAL A O 1
ATOM 841 N N . GLY A 1 110 ? 5.907 -7.863 8.731 1.00 87.56 110 GLY A N 1
ATOM 842 C CA . GLY A 1 110 ? 6.964 -7.390 7.833 1.00 87.56 110 GLY A CA 1
ATOM 843 C C . GLY A 1 110 ? 7.858 -6.312 8.457 1.00 87.56 110 GLY A C 1
ATOM 844 O O . GLY A 1 110 ? 7.790 -6.039 9.655 1.00 87.56 110 GLY A O 1
ATOM 845 N N . PHE A 1 111 ? 8.719 -5.696 7.650 1.00 91.56 111 PHE A N 1
ATOM 846 C CA . PHE A 1 111 ? 9.581 -4.603 8.108 1.00 91.56 111 PHE A CA 1
ATOM 847 C C . PHE A 1 111 ? 8.762 -3.340 8.381 1.00 91.56 111 PHE A C 1
ATOM 849 O O . PHE A 1 111 ? 8.842 -2.794 9.475 1.00 91.56 111 PHE A O 1
ATOM 856 N N . VAL A 1 112 ? 7.932 -2.919 7.425 1.00 94.31 112 VAL A N 1
ATOM 857 C CA . VAL A 1 112 ? 7.158 -1.673 7.541 1.00 94.31 112 VAL A CA 1
ATOM 858 C C . VAL A 1 112 ? 6.153 -1.763 8.678 1.00 94.31 112 VAL A C 1
ATOM 860 O O . VAL A 1 112 ? 6.050 -0.847 9.488 1.00 94.31 112 VAL A O 1
ATOM 863 N N . LEU A 1 113 ? 5.458 -2.898 8.786 1.00 94.19 113 LEU A N 1
ATOM 864 C CA . LEU A 1 113 ? 4.522 -3.118 9.881 1.00 94.19 113 LEU A CA 1
ATOM 865 C C . LEU A 1 113 ? 5.234 -3.137 11.244 1.00 94.19 113 LEU A C 1
ATOM 867 O O . LEU A 1 113 ? 4.708 -2.591 12.205 1.00 94.19 113 LEU A O 1
ATOM 871 N N . ARG A 1 114 ? 6.438 -3.716 11.340 1.00 95.00 114 ARG A N 1
ATOM 872 C CA . ARG A 1 114 ? 7.220 -3.703 12.586 1.00 95.00 114 ARG A CA 1
ATOM 873 C C . ARG A 1 114 ? 7.580 -2.289 13.024 1.00 95.00 114 ARG A C 1
ATOM 875 O O . ARG A 1 114 ? 7.404 -1.960 14.189 1.00 95.00 114 ARG A O 1
ATOM 882 N N . GLU A 1 115 ? 8.086 -1.477 12.105 1.00 95.56 115 GLU A N 1
ATOM 883 C CA . GLU A 1 115 ? 8.443 -0.086 12.394 1.00 95.56 115 GLU A CA 1
ATOM 884 C C . GLU A 1 115 ? 7.209 0.723 12.807 1.00 95.56 115 GLU A C 1
ATOM 886 O O . GLU A 1 115 ? 7.243 1.423 13.815 1.00 95.56 115 GLU A O 1
ATOM 891 N N . ALA A 1 116 ? 6.088 0.540 12.111 1.00 94.62 116 ALA A N 1
ATOM 892 C CA . ALA A 1 116 ? 4.842 1.214 12.445 1.00 94.62 116 ALA A CA 1
ATOM 893 C C . ALA A 1 116 ? 4.301 0.811 13.829 1.00 94.62 116 ALA A C 1
ATOM 895 O O . ALA A 1 116 ? 3.861 1.673 14.585 1.00 94.62 116 ALA A O 1
ATOM 896 N N . LEU A 1 117 ? 4.395 -0.472 14.203 1.00 93.94 117 LEU A N 1
ATOM 897 C CA . LEU A 1 117 ? 4.077 -0.947 15.558 1.00 93.94 117 LEU A CA 1
ATOM 898 C C . LEU A 1 117 ? 5.002 -0.335 16.621 1.00 93.94 117 LEU A C 1
ATOM 900 O O . LEU A 1 117 ? 4.571 -0.085 17.740 1.00 93.94 117 LEU A O 1
ATOM 904 N N . ASN A 1 118 ? 6.248 -0.021 16.262 1.00 93.44 118 ASN A N 1
ATOM 905 C CA . ASN A 1 118 ? 7.191 0.691 17.127 1.00 93.44 118 ASN A CA 1
ATOM 906 C C . ASN A 1 118 ? 6.989 2.221 17.132 1.00 93.44 118 ASN A C 1
ATOM 908 O O . ASN A 1 118 ? 7.819 2.938 17.690 1.00 93.44 118 ASN A O 1
ATOM 912 N N . GLY A 1 119 ? 5.926 2.740 16.509 1.00 91.56 119 GLY A N 1
ATOM 913 C CA . GLY A 1 119 ? 5.648 4.178 16.463 1.00 91.56 119 GLY A CA 1
ATOM 914 C C . GLY A 1 119 ? 6.397 4.938 15.365 1.00 91.56 119 GLY A C 1
ATOM 915 O O . GLY A 1 119 ? 6.412 6.167 15.376 1.00 91.56 119 GLY A O 1
ATOM 916 N N . VAL A 1 120 ? 7.039 4.239 14.427 1.00 93.00 120 VAL A N 1
ATOM 917 C CA . VAL A 1 120 ? 7.858 4.848 13.374 1.00 93.00 120 VAL A CA 1
ATOM 918 C C . VAL A 1 120 ? 7.083 4.869 12.059 1.00 93.00 120 VAL A C 1
ATOM 920 O O . VAL A 1 120 ? 6.785 3.822 11.484 1.00 93.00 120 VAL A O 1
ATOM 923 N N . LEU A 1 121 ? 6.799 6.072 11.550 1.00 93.19 121 LEU A N 1
ATOM 924 C CA . LEU A 1 121 ? 6.359 6.248 10.167 1.00 93.19 121 LEU A CA 1
ATOM 925 C C . LEU A 1 121 ? 7.476 5.771 9.235 1.00 93.19 121 LEU A C 1
ATOM 927 O O . LEU A 1 121 ? 8.590 6.297 9.261 1.00 93.19 121 LEU A O 1
ATOM 931 N N . THR A 1 122 ? 7.181 4.778 8.403 1.00 93.44 122 THR A N 1
ATOM 932 C CA . THR A 1 122 ? 8.141 4.283 7.418 1.00 93.44 122 THR A CA 1
ATOM 933 C C . THR A 1 122 ? 7.451 3.818 6.149 1.00 93.44 122 THR A C 1
ATOM 935 O O . THR A 1 122 ? 6.289 3.406 6.165 1.00 93.44 122 THR A O 1
ATOM 938 N N . SER A 1 123 ? 8.196 3.817 5.050 1.00 93.69 123 SER A N 1
ATOM 939 C CA . SER A 1 123 ? 7.804 3.162 3.810 1.00 93.69 123 SER A CA 1
ATOM 940 C C . SER A 1 123 ? 8.966 2.392 3.198 1.00 93.69 123 SER A C 1
ATOM 942 O O . SER A 1 123 ? 10.128 2.798 3.285 1.00 93.69 123 SER A O 1
ATOM 944 N N . SER A 1 124 ? 8.666 1.263 2.565 1.00 91.62 124 SER A N 1
ATOM 945 C CA . SER A 1 124 ? 9.677 0.379 1.991 1.00 91.62 124 SER A CA 1
ATOM 946 C C . SER A 1 124 ? 9.136 -0.423 0.812 1.00 91.62 124 SER A C 1
ATOM 948 O O . SER A 1 124 ? 7.929 -0.502 0.582 1.00 91.62 124 SER A O 1
ATOM 950 N N . TYR A 1 125 ? 10.059 -1.047 0.081 1.00 88.06 125 TYR A N 1
ATOM 951 C CA . TYR A 1 125 ? 9.730 -2.138 -0.825 1.00 88.06 125 TYR A CA 1
ATOM 952 C C . TYR A 1 125 ? 9.746 -3.442 -0.040 1.00 88.06 125 TYR A C 1
ATOM 954 O O . TYR A 1 125 ? 10.787 -3.848 0.486 1.00 88.06 125 TYR A O 1
ATOM 962 N N . GLU A 1 126 ? 8.606 -4.114 0.030 1.00 87.44 126 GLU A N 1
ATOM 963 C CA . GLU A 1 126 ? 8.471 -5.373 0.748 1.00 87.44 126 GLU A CA 1
ATOM 964 C C . GLU A 1 126 ? 8.184 -6.518 -0.210 1.00 87.44 126 GLU A C 1
ATOM 966 O O . GLU A 1 126 ? 7.390 -6.418 -1.146 1.00 87.44 126 GLU A O 1
ATOM 971 N N . ARG A 1 127 ? 8.856 -7.636 0.055 1.00 87.31 127 ARG A N 1
ATOM 972 C CA . ARG A 1 127 ? 8.601 -8.904 -0.607 1.00 87.31 127 ARG A CA 1
ATOM 973 C C . ARG A 1 127 ? 7.758 -9.755 0.331 1.00 87.31 127 ARG A C 1
ATOM 975 O O . ARG A 1 127 ? 8.279 -10.216 1.346 1.00 87.31 127 ARG A O 1
ATOM 982 N N . LEU A 1 128 ? 6.496 -9.960 -0.020 1.00 87.00 128 LEU A N 1
ATOM 983 C CA . LEU A 1 128 ? 5.532 -10.693 0.795 1.00 87.00 128 LEU A CA 1
ATOM 984 C C . LEU A 1 128 ? 5.158 -12.008 0.111 1.00 87.00 128 LEU A C 1
ATOM 986 O O . LEU A 1 128 ? 5.032 -12.074 -1.112 1.00 87.00 128 LEU A O 1
ATOM 990 N N . ASP A 1 129 ? 5.020 -13.069 0.895 1.00 86.44 129 ASP A N 1
ATOM 991 C CA . ASP A 1 129 ? 4.535 -14.359 0.409 1.00 86.44 129 ASP A CA 1
ATOM 992 C C . ASP A 1 129 ? 3.005 -14.361 0.262 1.00 86.44 129 ASP A C 1
ATOM 994 O O . ASP A 1 129 ? 2.303 -13.475 0.755 1.00 86.44 129 ASP A O 1
ATOM 998 N N . GLY A 1 130 ? 2.469 -15.368 -0.431 1.00 84.38 130 GLY A N 1
ATOM 999 C CA . GLY A 1 130 ? 1.023 -15.485 -0.646 1.00 84.38 130 GLY A CA 1
ATOM 1000 C C . GLY A 1 130 ? 0.200 -15.528 0.641 1.00 84.38 130 GLY A C 1
ATOM 1001 O O . GLY A 1 130 ? -0.902 -14.993 0.668 1.00 84.38 130 GLY A O 1
ATOM 1002 N N . THR A 1 131 ? 0.724 -16.111 1.721 1.00 86.31 131 THR A N 1
ATOM 1003 C CA . THR A 1 131 ? 0.035 -16.159 3.020 1.00 86.31 131 THR A CA 1
ATOM 1004 C C . THR A 1 131 ? -0.086 -14.769 3.639 1.00 86.31 131 THR A C 1
ATOM 1006 O O . THR A 1 131 ? -1.162 -14.413 4.120 1.00 86.31 131 THR A O 1
ATOM 1009 N N . THR A 1 132 ? 0.972 -13.958 3.583 1.00 89.44 132 THR A N 1
ATOM 1010 C CA . THR A 1 132 ? 0.932 -12.566 4.051 1.00 89.44 132 THR A CA 1
ATOM 1011 C C . THR A 1 132 ? 0.037 -11.709 3.162 1.00 89.44 132 THR A C 1
ATOM 1013 O O . THR A 1 132 ? -0.776 -10.946 3.677 1.00 89.44 132 THR A O 1
ATOM 1016 N N . LEU A 1 133 ? 0.120 -11.869 1.837 1.00 90.25 133 LEU A N 1
ATOM 1017 C CA . LEU A 1 133 ? -0.763 -11.175 0.897 1.00 90.25 133 LEU A CA 1
ATOM 1018 C C . LEU A 1 133 ? -2.234 -11.483 1.174 1.00 90.25 133 LEU A C 1
ATOM 1020 O O . LEU A 1 133 ? -3.024 -10.555 1.293 1.00 90.25 133 LEU A O 1
ATOM 1024 N N . GLN A 1 134 ? -2.583 -12.757 1.364 1.00 90.00 134 GLN A N 1
ATOM 1025 C CA . GLN A 1 134 ? -3.942 -13.194 1.689 1.00 90.00 134 GLN A CA 1
ATOM 1026 C C . GLN A 1 134 ? -4.437 -12.598 3.014 1.00 90.00 134 GLN A C 1
ATOM 1028 O O . GLN A 1 134 ? -5.615 -12.260 3.136 1.00 90.00 134 GLN A O 1
ATOM 1033 N N . ALA A 1 135 ? -3.547 -12.475 4.005 1.00 91.31 135 ALA A N 1
ATOM 1034 C CA . ALA A 1 135 ? -3.858 -11.875 5.299 1.00 91.31 135 ALA A CA 1
ATOM 1035 C C . ALA A 1 135 ? -4.059 -10.355 5.217 1.00 91.31 135 ALA A C 1
ATOM 1037 O O . ALA A 1 135 ? -4.776 -9.805 6.045 1.00 91.31 135 ALA A O 1
ATOM 1038 N N . ILE A 1 136 ? -3.452 -9.679 4.239 1.00 92.56 136 ILE A N 1
ATOM 1039 C CA . ILE A 1 136 ? -3.667 -8.250 3.979 1.00 92.56 136 ILE A CA 1
ATOM 1040 C C . ILE A 1 136 ? -4.944 -8.050 3.162 1.00 92.56 136 ILE A C 1
ATOM 1042 O O . ILE A 1 136 ? -5.796 -7.255 3.555 1.00 92.56 136 ILE A O 1
ATOM 1046 N N . SER A 1 137 ? -5.066 -8.769 2.044 1.00 91.12 137 SER A N 1
ATOM 1047 C CA . SER A 1 137 ? -6.154 -8.681 1.071 1.00 91.12 137 SER A CA 1
ATOM 1048 C C . SER A 1 137 ? -6.173 -9.925 0.170 1.00 91.12 137 SER A C 1
ATOM 1050 O O . SER A 1 137 ? -5.200 -10.174 -0.549 1.00 91.12 137 SER A O 1
ATOM 1052 N N . PRO A 1 138 ? -7.293 -10.666 0.095 1.00 86.25 138 PRO A N 1
ATOM 1053 C CA . PRO A 1 138 ? -7.439 -11.789 -0.834 1.00 86.25 138 PRO A CA 1
ATOM 1054 C C . PRO A 1 138 ? -7.130 -11.419 -2.294 1.00 86.25 138 PRO A C 1
ATOM 1056 O O . PRO A 1 138 ? -6.426 -12.145 -2.988 1.00 86.25 138 PRO A O 1
ATOM 1059 N N . ARG A 1 139 ? -7.558 -10.227 -2.735 1.00 86.25 139 ARG A N 1
ATOM 1060 C CA . ARG A 1 139 ? -7.330 -9.746 -4.110 1.00 86.25 139 ARG A CA 1
ATOM 1061 C C . ARG A 1 139 ? -5.848 -9.545 -4.432 1.00 86.25 139 ARG A C 1
ATOM 1063 O O . ARG A 1 139 ? -5.457 -9.658 -5.591 1.00 86.25 139 ARG A O 1
ATOM 1070 N N . LEU A 1 140 ? -5.025 -9.216 -3.433 1.00 88.06 140 LEU A N 1
ATOM 1071 C CA . LEU A 1 140 ? -3.581 -9.075 -3.632 1.00 88.06 140 LEU A CA 1
ATOM 1072 C C . LEU A 1 140 ? -2.915 -10.426 -3.873 1.00 88.06 140 LEU A C 1
ATOM 1074 O O . LEU A 1 140 ? -1.986 -10.502 -4.671 1.00 88.06 140 LEU A O 1
ATOM 1078 N N . ALA A 1 141 ? -3.378 -11.478 -3.196 1.00 84.88 141 ALA A N 1
ATOM 1079 C CA . ALA A 1 141 ? -2.877 -12.828 -3.420 1.00 84.88 141 ALA A CA 1
ATOM 1080 C C . ALA A 1 141 ? -3.231 -13.314 -4.834 1.00 84.88 141 ALA A C 1
ATOM 1082 O O . ALA A 1 141 ? -2.353 -13.822 -5.533 1.00 84.88 141 ALA A O 1
ATOM 1083 N N . ASP A 1 142 ? -4.466 -13.060 -5.283 1.00 82.88 142 ASP A N 1
ATOM 1084 C CA . ASP A 1 142 ? -4.918 -13.389 -6.640 1.00 82.88 142 ASP A CA 1
ATOM 1085 C C . ASP A 1 142 ? -4.083 -12.662 -7.706 1.00 82.88 142 ASP A C 1
ATOM 1087 O O . ASP A 1 142 ? -3.577 -13.289 -8.636 1.00 82.88 142 ASP A O 1
ATOM 1091 N N . ARG A 1 143 ? -3.869 -11.348 -7.536 1.00 79.69 143 ARG A N 1
ATOM 1092 C CA . ARG A 1 143 ? -3.061 -10.519 -8.452 1.00 79.69 143 ARG A CA 1
ATOM 1093 C C . ARG A 1 143 ? -1.570 -10.821 -8.416 1.00 79.69 143 ARG A C 1
ATOM 1095 O O . ARG A 1 143 ? -0.889 -10.631 -9.414 1.00 79.69 143 ARG A O 1
ATOM 1102 N N . ALA A 1 144 ? -1.025 -11.231 -7.274 1.00 78.06 144 ALA A N 1
ATOM 1103 C CA . ALA A 1 144 ? 0.375 -11.637 -7.224 1.00 78.06 144 ALA A CA 1
ATOM 1104 C C . ALA A 1 144 ? 0.605 -12.924 -8.024 1.00 78.06 144 ALA A C 1
ATOM 1106 O O . ALA A 1 144 ? 1.699 -13.083 -8.574 1.00 78.06 144 ALA A O 1
ATOM 1107 N N . GLY A 1 145 ? -0.427 -13.781 -8.092 1.00 66.06 145 GLY A N 1
ATOM 1108 C CA . GLY A 1 145 ? -0.497 -14.996 -8.894 1.00 66.06 145 GLY A CA 1
ATOM 1109 C C . GLY A 1 145 ? 0.640 -15.995 -8.629 1.00 66.06 145 GLY A C 1
ATOM 1110 O O . GLY A 1 145 ? 1.612 -15.725 -7.913 1.00 66.06 145 GLY A O 1
ATOM 1111 N N . PRO A 1 146 ? 0.591 -17.193 -9.226 1.00 56.81 146 PRO A N 1
ATOM 1112 C CA . PRO A 1 146 ? 1.813 -17.947 -9.452 1.00 56.81 146 PRO A CA 1
ATOM 1113 C C . PRO A 1 146 ? 2.626 -17.166 -10.492 1.00 56.81 146 PRO A C 1
ATOM 1115 O O . PRO A 1 146 ? 2.207 -17.077 -11.642 1.00 56.81 146 PRO A O 1
ATOM 1118 N N . ALA A 1 147 ? 3.750 -16.539 -10.116 1.00 51.22 147 ALA A N 1
ATOM 1119 C CA . ALA A 1 147 ? 4.446 -15.696 -11.103 1.00 51.22 147 ALA A CA 1
ATOM 1120 C C . ALA A 1 147 ? 4.776 -16.485 -12.383 1.00 51.22 147 ALA A C 1
ATOM 1122 O O . ALA A 1 147 ? 5.166 -17.655 -12.280 1.00 51.22 147 ALA A O 1
ATOM 1123 N N . ARG A 1 148 ? 4.614 -15.825 -13.547 1.00 51.97 148 ARG A N 1
ATOM 1124 C CA . ARG A 1 148 ? 4.799 -16.399 -14.892 1.00 51.97 148 ARG A CA 1
ATOM 1125 C C . ARG A 1 148 ? 6.022 -17.316 -14.907 1.00 51.97 148 ARG A C 1
ATOM 1127 O O . ARG A 1 148 ? 7.159 -16.881 -14.718 1.00 51.97 148 ARG A O 1
ATOM 1134 N N . GLN A 1 149 ? 5.741 -18.607 -15.035 1.00 53.97 149 GLN A N 1
ATOM 1135 C CA . GLN A 1 149 ? 6.717 -19.681 -14.949 1.00 53.97 149 GLN A CA 1
ATOM 1136 C C . GLN A 1 149 ? 7.603 -19.634 -16.205 1.00 53.97 149 GLN A C 1
ATOM 1138 O O . GLN A 1 149 ? 7.069 -19.476 -17.304 1.00 53.97 149 GLN A O 1
ATOM 1143 N N . PRO A 1 150 ? 8.934 -19.799 -16.118 1.00 47.38 150 PRO A N 1
ATOM 1144 C CA . PRO A 1 150 ? 9.651 -20.353 -17.260 1.00 47.38 150 PRO A CA 1
ATOM 1145 C C . PRO A 1 150 ? 9.059 -21.743 -17.546 1.00 47.38 150 PRO A C 1
ATOM 1147 O O . PRO A 1 150 ? 8.791 -22.486 -16.606 1.00 47.38 150 PRO A O 1
ATOM 1150 N N . ALA A 1 151 ? 8.837 -22.083 -18.819 1.00 52.66 151 ALA A N 1
ATOM 1151 C CA . ALA A 1 151 ? 8.054 -23.246 -19.275 1.00 52.66 151 ALA A CA 1
ATOM 1152 C C . ALA A 1 151 ? 8.485 -24.630 -18.724 1.00 52.66 151 ALA A C 1
ATOM 1154 O O . ALA A 1 151 ? 7.803 -25.623 -18.956 1.00 52.66 151 ALA A O 1
ATOM 1155 N N . ALA A 1 152 ? 9.593 -24.713 -17.983 1.00 49.84 152 ALA A N 1
ATOM 1156 C CA . ALA A 1 152 ? 10.037 -25.905 -17.275 1.00 49.84 152 ALA A CA 1
ATOM 1157 C C . ALA A 1 152 ? 10.548 -25.539 -15.868 1.00 49.84 152 ALA A C 1
ATOM 1159 O O . ALA A 1 152 ? 11.586 -24.893 -15.719 1.00 49.84 152 ALA A O 1
ATOM 1160 N N . GLY A 1 153 ? 9.832 -25.966 -14.824 1.00 55.84 153 GLY A N 1
ATOM 1161 C CA . GLY A 1 153 ? 10.271 -25.843 -13.432 1.00 55.84 153 GLY A CA 1
ATOM 1162 C C . GLY A 1 153 ? 9.175 -26.192 -12.417 1.00 55.84 153 GLY A C 1
ATOM 1163 O O . GLY A 1 153 ? 7.992 -26.138 -12.756 1.00 55.84 153 GLY A O 1
ATOM 1164 N N . PRO A 1 154 ? 9.534 -26.559 -11.171 1.00 53.47 154 PRO A N 1
ATOM 1165 C CA . PRO A 1 154 ? 8.555 -26.826 -10.120 1.00 53.47 154 PRO A CA 1
ATOM 1166 C C . PRO A 1 154 ? 7.700 -25.578 -9.813 1.00 53.47 154 PRO A C 1
ATOM 1168 O O . PRO A 1 154 ? 8.160 -24.448 -10.015 1.00 53.47 154 PRO A O 1
ATOM 1171 N N . PRO A 1 155 ? 6.457 -25.749 -9.321 1.00 56.31 155 PRO A N 1
ATOM 1172 C CA . PRO A 1 155 ? 5.603 -24.634 -8.925 1.00 56.31 155 PRO A CA 1
ATOM 1173 C C . PRO A 1 155 ? 6.286 -23.817 -7.824 1.00 56.31 155 PRO A C 1
ATOM 1175 O O . PRO A 1 155 ? 6.615 -24.326 -6.754 1.00 56.31 155 PRO A O 1
ATOM 1178 N N . VAL A 1 156 ? 6.529 -22.538 -8.109 1.00 58.88 156 VAL A N 1
ATOM 1179 C CA . VAL A 1 156 ? 7.143 -21.597 -7.166 1.00 58.88 156 VAL A CA 1
ATOM 1180 C C . VAL A 1 156 ? 6.034 -20.883 -6.406 1.00 58.88 156 VAL A C 1
ATOM 1182 O O . VAL A 1 156 ? 5.069 -20.424 -7.017 1.00 58.88 156 VAL A O 1
ATOM 1185 N N . ALA A 1 157 ? 6.188 -20.772 -5.086 1.00 64.44 157 ALA A N 1
ATOM 1186 C CA . ALA A 1 157 ? 5.223 -20.096 -4.230 1.00 64.44 157 ALA A CA 1
ATOM 1187 C C . ALA A 1 157 ? 4.953 -18.641 -4.689 1.00 64.44 157 ALA A C 1
ATOM 1189 O O . ALA A 1 157 ? 5.879 -17.961 -5.151 1.00 64.44 157 ALA A O 1
ATOM 1190 N N . PRO A 1 158 ? 3.704 -18.156 -4.561 1.00 67.94 158 PRO A N 1
ATOM 1191 C CA . PRO A 1 158 ? 3.329 -16.786 -4.900 1.00 67.94 158 PRO A CA 1
ATOM 1192 C C . PRO A 1 158 ? 4.127 -15.776 -4.071 1.00 67.94 158 PRO A C 1
ATOM 1194 O O . PRO A 1 158 ? 4.332 -15.950 -2.865 1.00 67.94 158 PRO A O 1
ATOM 1197 N N . LEU A 1 159 ? 4.587 -14.725 -4.747 1.00 77.19 159 LEU A N 1
ATOM 1198 C CA . LEU A 1 159 ? 5.489 -13.724 -4.197 1.00 77.19 159 LEU A CA 1
ATOM 1199 C C . LEU A 1 159 ? 5.096 -12.342 -4.723 1.00 77.19 159 LEU A C 1
ATOM 1201 O O . LEU A 1 159 ? 5.215 -12.069 -5.920 1.00 77.19 159 LEU A O 1
ATOM 1205 N N . GLY A 1 160 ? 4.631 -11.481 -3.827 1.00 83.75 160 GLY A N 1
ATOM 1206 C CA . GLY A 1 160 ? 4.281 -10.099 -4.128 1.00 83.75 160 GLY A CA 1
ATOM 1207 C C . GLY A 1 160 ? 5.443 -9.161 -3.852 1.00 83.75 160 GLY A C 1
ATOM 1208 O O . GLY A 1 160 ? 6.113 -9.283 -2.824 1.00 83.75 160 GLY A O 1
ATOM 1209 N N . LEU A 1 161 ? 5.654 -8.202 -4.749 1.00 87.00 161 LEU A N 1
ATOM 1210 C CA . LEU A 1 161 ? 6.463 -7.019 -4.49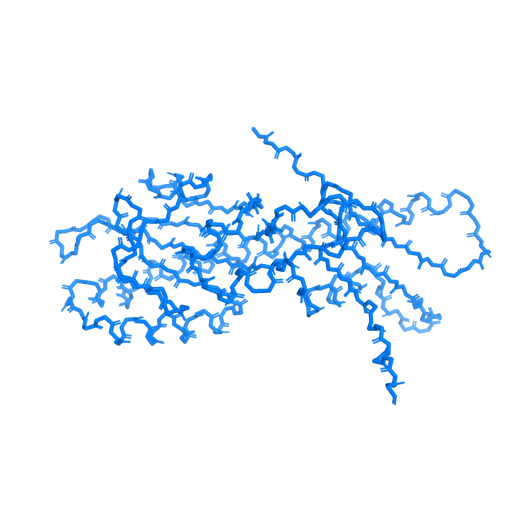0 1.00 87.00 161 LEU A CA 1
ATOM 1211 C C . LEU A 1 161 ? 5.538 -5.830 -4.256 1.00 87.00 161 LEU A C 1
ATOM 1213 O O . LEU A 1 161 ? 4.728 -5.500 -5.122 1.00 87.00 161 LEU A O 1
ATOM 1217 N N . LEU A 1 162 ? 5.664 -5.187 -3.101 1.00 90.25 162 LEU A N 1
ATOM 1218 C CA . LEU A 1 162 ? 4.816 -4.067 -2.720 1.00 90.25 162 LEU A CA 1
ATOM 1219 C C . LEU A 1 162 ? 5.656 -2.846 -2.400 1.00 90.25 162 LEU A C 1
ATOM 1221 O O . LEU A 1 162 ? 6.750 -2.958 -1.851 1.00 90.25 162 LEU A O 1
ATOM 1225 N N . ILE A 1 163 ? 5.091 -1.684 -2.697 1.00 92.19 163 ILE A N 1
ATOM 1226 C CA . ILE A 1 163 ? 5.428 -0.443 -2.011 1.00 92.19 163 ILE A CA 1
ATOM 1227 C C . ILE A 1 163 ? 4.450 -0.337 -0.853 1.00 92.19 163 ILE A C 1
ATOM 1229 O O . ILE A 1 163 ? 3.246 -0.212 -1.077 1.00 92.19 163 ILE A O 1
ATOM 1233 N N . SER A 1 164 ? 4.946 -0.400 0.371 1.00 94.38 164 SER A N 1
ATOM 1234 C CA . SER A 1 164 ? 4.120 -0.300 1.570 1.00 94.38 164 SER A CA 1
ATOM 1235 C C . SER A 1 164 ? 4.590 0.857 2.439 1.00 94.38 164 SER A C 1
ATOM 1237 O O . SER A 1 164 ? 5.774 1.199 2.463 1.00 94.38 164 SER A O 1
ATOM 1239 N N . ALA A 1 165 ? 3.652 1.464 3.154 1.00 96.12 165 ALA A N 1
ATOM 1240 C CA . ALA A 1 165 ? 3.934 2.379 4.242 1.00 96.12 165 ALA A CA 1
ATOM 1241 C C . ALA A 1 165 ? 3.094 2.009 5.461 1.00 96.12 165 ALA A C 1
ATOM 1243 O O . ALA A 1 165 ? 2.026 1.398 5.351 1.00 96.12 165 ALA A O 1
ATOM 1244 N N . GLY A 1 166 ? 3.599 2.377 6.628 1.00 96.00 166 GLY A N 1
ATOM 1245 C CA . GLY A 1 166 ? 2.947 2.130 7.897 1.00 96.00 166 GLY A CA 1
ATOM 1246 C C . GLY A 1 166 ? 3.209 3.280 8.846 1.00 96.00 166 GLY A C 1
ATOM 1247 O O . GLY A 1 166 ? 4.292 3.864 8.834 1.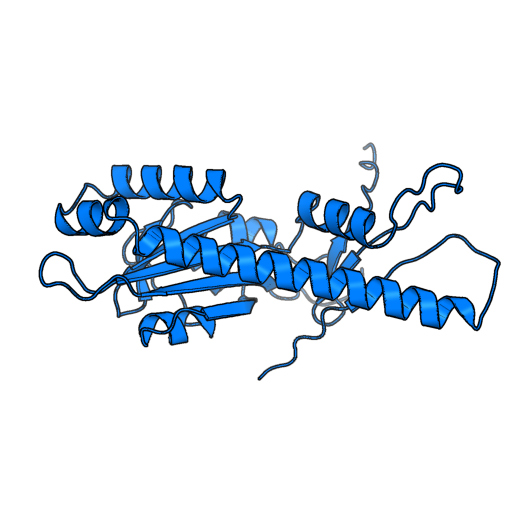00 96.00 166 GLY A O 1
ATOM 1248 N N . THR A 1 167 ? 2.207 3.612 9.650 1.00 95.62 167 THR A N 1
ATOM 1249 C CA . THR A 1 167 ? 2.318 4.643 10.676 1.00 95.62 167 THR A CA 1
ATOM 1250 C C . THR A 1 167 ? 1.405 4.351 11.853 1.00 95.62 167 THR A C 1
ATOM 1252 O O . THR A 1 167 ? 0.400 3.650 11.736 1.00 95.62 167 THR A O 1
ATOM 1255 N N . HIS A 1 168 ? 1.764 4.909 12.993 1.00 94.31 168 HIS A N 1
ATOM 1256 C CA . HIS A 1 168 ? 1.078 4.733 14.257 1.00 94.31 168 HIS A CA 1
ATOM 1257 C C . HIS A 1 168 ? 0.039 5.838 14.475 1.00 94.31 168 HIS A C 1
ATOM 1259 O O . HIS A 1 168 ? 0.314 7.000 14.175 1.00 94.31 168 HIS A O 1
ATOM 1265 N N . PHE A 1 169 ? -1.158 5.489 14.957 1.00 92.69 169 PHE A N 1
ATOM 1266 C CA . PHE A 1 169 ? -2.170 6.486 15.322 1.00 92.69 169 PHE A CA 1
ATOM 1267 C C . PHE A 1 169 ? -1.764 7.222 16.604 1.00 92.69 169 PHE A C 1
ATOM 1269 O O . PHE A 1 169 ? -1.293 6.565 17.522 1.00 92.69 169 PHE A O 1
ATOM 1276 N N . PRO A 1 170 ? -1.997 8.544 16.746 1.00 88.06 170 PRO A N 1
ATOM 1277 C CA . PRO A 1 170 ? -1.594 9.276 17.938 1.00 88.06 170 PRO A CA 1
ATOM 1278 C C . PRO A 1 170 ? -2.094 8.581 19.203 1.00 88.06 170 PRO A C 1
ATOM 1280 O O . PRO A 1 170 ? -3.255 8.177 19.285 1.00 88.06 170 PRO A O 1
ATOM 1283 N N . LEU A 1 171 ? -1.212 8.444 20.193 1.00 84.88 171 LEU A N 1
ATOM 1284 C CA . LEU A 1 171 ? -1.570 7.830 21.465 1.00 84.88 171 LEU A CA 1
ATOM 1285 C C . LEU A 1 171 ? -2.615 8.695 22.173 1.00 84.88 171 LEU A C 1
ATOM 1287 O O . LEU A 1 171 ? -2.356 9.848 22.520 1.00 84.88 171 LEU A O 1
ATOM 1291 N N . THR A 1 172 ? -3.790 8.120 22.409 1.00 83.25 172 THR A N 1
ATOM 1292 C CA . THR A 1 172 ? -4.881 8.741 23.162 1.00 83.25 172 THR A CA 1
ATOM 1293 C C . THR A 1 172 ? -5.535 7.705 24.074 1.00 83.25 172 THR A C 1
ATOM 1295 O O . THR A 1 172 ? -5.349 6.502 23.905 1.00 83.25 172 THR A O 1
ATOM 1298 N N . ASN A 1 173 ? -6.326 8.167 25.043 1.00 83.19 173 ASN A N 1
ATOM 1299 C CA . ASN A 1 173 ? -7.171 7.285 25.856 1.00 83.19 173 ASN A CA 1
ATOM 1300 C C . ASN A 1 173 ? -8.538 7.013 25.197 1.00 83.19 173 ASN A C 1
ATOM 1302 O O . ASN A 1 173 ? -9.368 6.313 25.776 1.00 83.19 173 ASN A O 1
ATOM 1306 N N . GLU A 1 174 ? -8.802 7.609 24.031 1.00 82.25 174 GLU A N 1
ATOM 1307 C CA . GLU A 1 174 ? -10.117 7.601 23.383 1.00 82.25 174 GLU A CA 1
ATOM 1308 C C . GLU A 1 174 ? -10.315 6.367 22.500 1.00 82.25 174 GLU A C 1
ATOM 1310 O O . GLU A 1 174 ? -11.416 5.822 22.425 1.00 82.25 174 GLU A O 1
ATOM 1315 N N . HIS A 1 175 ? -9.239 5.875 21.885 1.00 81.75 175 HIS A N 1
ATOM 1316 C CA . HIS A 1 175 ? -9.234 4.630 21.127 1.00 81.75 175 HIS A CA 1
ATOM 1317 C C . HIS A 1 175 ? -8.098 3.710 21.568 1.00 81.75 175 HIS A C 1
ATOM 1319 O O . HIS A 1 175 ? -7.105 4.136 22.154 1.00 81.75 175 HIS A O 1
ATOM 1325 N N . ALA A 1 176 ? -8.255 2.418 21.274 1.00 83.06 176 ALA A N 1
ATOM 1326 C CA . ALA A 1 176 ? -7.175 1.463 21.452 1.00 83.06 176 ALA A CA 1
ATOM 1327 C C . ALA A 1 176 ? -5.993 1.827 20.550 1.00 83.06 176 ALA A C 1
ATOM 1329 O O . ALA A 1 176 ? -6.155 2.426 19.483 1.00 83.06 176 ALA A O 1
ATOM 1330 N N . ASP A 1 177 ? -4.813 1.435 20.999 1.00 90.19 177 ASP A N 1
ATOM 1331 C CA . ASP A 1 177 ? -3.590 1.645 20.260 1.00 90.19 177 ASP A CA 1
ATOM 1332 C C . ASP A 1 177 ? -3.630 0.888 18.912 1.00 90.19 177 ASP A C 1
ATOM 1334 O O . ASP A 1 177 ? -3.945 -0.308 18.860 1.00 90.19 177 ASP A O 1
ATOM 1338 N N . ALA A 1 178 ? -3.371 1.614 17.822 1.00 93.44 178 ALA A N 1
ATOM 1339 C CA . ALA A 1 178 ? -3.596 1.160 16.462 1.00 93.44 178 ALA A CA 1
ATOM 1340 C C . ALA A 1 178 ? -2.537 1.682 15.482 1.00 93.44 178 ALA A C 1
ATOM 1342 O O . ALA A 1 178 ? -1.916 2.729 15.669 1.00 93.44 178 ALA A O 1
ATOM 1343 N N . VAL A 1 179 ? -2.397 0.964 14.374 1.00 95.38 179 VAL A N 1
ATOM 1344 C CA . VAL A 1 179 ? -1.485 1.255 13.269 1.00 95.38 179 VAL A CA 1
ATOM 1345 C C . VAL A 1 179 ? -2.268 1.305 11.963 1.00 95.38 179 VAL A C 1
ATOM 1347 O O . VAL A 1 179 ? -3.122 0.457 11.707 1.00 95.38 179 VAL A O 1
ATOM 1350 N N . LEU A 1 180 ? -1.954 2.278 11.114 1.00 95.94 180 LEU A N 1
ATOM 1351 C CA . LEU A 1 180 ? -2.401 2.339 9.728 1.00 95.94 180 LEU A CA 1
ATOM 1352 C C . LEU A 1 180 ? -1.323 1.725 8.832 1.00 95.94 180 LEU A C 1
ATOM 1354 O O . LEU A 1 180 ? -0.178 2.172 8.849 1.00 95.94 180 LEU A O 1
ATOM 1358 N N . TYR A 1 181 ? -1.685 0.725 8.031 1.00 96.44 181 TYR A N 1
ATOM 1359 C CA . TYR A 1 181 ? -0.792 0.071 7.073 1.00 96.44 181 TYR A CA 1
ATOM 1360 C C . TYR A 1 181 ? -1.448 0.038 5.694 1.00 96.44 181 TYR A C 1
ATOM 1362 O O . TYR A 1 181 ? -2.610 -0.344 5.556 1.00 96.44 181 TYR A O 1
ATOM 1370 N N . GLY A 1 182 ? -0.725 0.453 4.660 1.00 95.50 182 GLY A N 1
ATOM 1371 C CA . GLY A 1 182 ? -1.268 0.580 3.311 1.00 95.50 182 GLY A CA 1
ATOM 1372 C C . GLY A 1 182 ? -0.190 0.459 2.249 1.00 95.50 182 GLY A C 1
ATOM 1373 O O . GLY A 1 182 ? 1.003 0.582 2.537 1.00 95.50 182 GLY A O 1
ATOM 1374 N N . GLY A 1 183 ? -0.595 0.208 1.009 1.00 94.94 183 GLY A N 1
ATOM 1375 C CA . GLY A 1 183 ? 0.378 0.029 -0.056 1.00 94.94 183 GLY A CA 1
ATOM 1376 C C . GLY A 1 183 ? -0.195 -0.289 -1.426 1.00 94.94 183 GLY A C 1
ATOM 1377 O O . GLY A 1 183 ? -1.406 -0.371 -1.636 1.00 94.94 183 GLY A O 1
ATOM 1378 N N . ILE A 1 184 ? 0.731 -0.460 -2.362 1.00 93.31 184 ILE A N 1
ATOM 1379 C CA . ILE A 1 184 ? 0.493 -0.740 -3.774 1.00 93.31 184 ILE A CA 1
ATOM 1380 C C . ILE A 1 184 ? 1.262 -2.010 -4.130 1.00 93.31 184 ILE A C 1
ATOM 1382 O O . ILE A 1 184 ? 2.467 -2.110 -3.880 1.00 93.31 184 ILE A O 1
ATOM 1386 N N . LEU A 1 185 ? 0.577 -2.974 -4.732 1.00 91.69 185 LEU A N 1
ATOM 1387 C CA . LEU A 1 185 ? 1.179 -4.161 -5.314 1.00 91.69 185 LEU A CA 1
ATOM 1388 C C . LEU A 1 185 ? 1.724 -3.813 -6.698 1.00 91.69 185 LEU A C 1
ATOM 1390 O O . LEU A 1 185 ? 1.023 -3.275 -7.560 1.00 91.69 185 LEU A O 1
ATOM 1394 N N . LEU A 1 186 ? 2.999 -4.128 -6.906 1.00 87.38 186 LEU A N 1
ATOM 1395 C CA . LEU A 1 186 ? 3.674 -3.906 -8.180 1.00 87.38 186 LEU A CA 1
ATOM 1396 C C . LEU A 1 186 ? 3.403 -5.034 -9.178 1.00 87.38 186 LEU A C 1
ATOM 1398 O O . LEU A 1 186 ? 3.505 -4.800 -10.380 1.00 87.38 186 LEU A O 1
ATOM 1402 N N . ASN A 1 187 ? 3.040 -6.229 -8.699 1.00 84.75 187 ASN A N 1
ATOM 1403 C CA . ASN A 1 187 ? 2.655 -7.349 -9.554 1.00 84.75 187 ASN A CA 1
ATOM 1404 C C . ASN A 1 187 ? 1.457 -6.972 -10.436 1.00 84.75 187 ASN A C 1
ATOM 1406 O O . ASN A 1 187 ? 0.455 -6.442 -9.942 1.00 84.75 187 ASN A O 1
ATOM 1410 N N . ASP A 1 188 ? 1.599 -7.225 -11.738 1.00 80.44 188 ASP A N 1
ATOM 1411 C CA . ASP A 1 188 ? 0.610 -6.937 -12.783 1.00 80.44 188 ASP A CA 1
ATOM 1412 C C . ASP A 1 188 ? 0.051 -5.501 -12.758 1.00 80.44 188 ASP A C 1
ATOM 1414 O O . ASP A 1 188 ? -1.053 -5.219 -13.227 1.00 80.44 188 ASP A O 1
ATOM 1418 N N . ASN A 1 189 ? 0.830 -4.544 -12.240 1.00 82.44 189 ASN A N 1
ATOM 1419 C CA . ASN A 1 189 ? 0.432 -3.142 -12.189 1.00 82.44 189 ASN 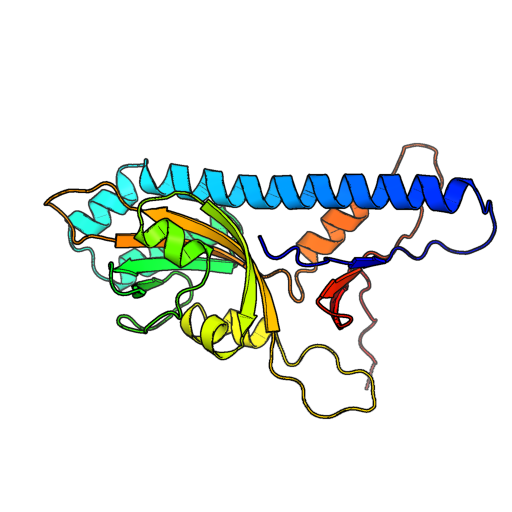A CA 1
ATOM 1420 C C . ASN A 1 189 ? 0.737 -2.432 -13.517 1.00 82.44 189 ASN A C 1
ATOM 1422 O O . ASN A 1 189 ? 1.707 -1.677 -13.637 1.00 82.44 189 ASN A O 1
ATOM 1426 N N . VAL A 1 190 ? -0.104 -2.684 -14.524 1.00 78.69 190 VAL A N 1
ATOM 1427 C CA . VAL A 1 190 ? 0.054 -2.138 -15.884 1.00 78.69 190 VAL A CA 1
ATOM 1428 C C . VAL A 1 190 ? 0.159 -0.611 -15.861 1.00 78.69 190 VAL A C 1
ATOM 1430 O O . VAL A 1 190 ? 1.076 -0.050 -16.452 1.00 78.69 190 VAL A O 1
ATOM 1433 N N . GLY A 1 191 ? -0.702 0.075 -15.103 1.00 80.94 191 GLY A N 1
ATOM 1434 C CA . GLY A 1 191 ? -0.712 1.541 -15.050 1.00 80.94 191 GLY A CA 1
ATOM 1435 C C . GLY A 1 191 ? 0.526 2.166 -14.392 1.00 80.94 191 GLY A C 1
ATOM 1436 O O . GLY A 1 191 ? 0.876 3.310 -14.694 1.00 80.94 191 GLY A O 1
ATOM 1437 N N . LEU A 1 192 ? 1.199 1.461 -13.478 1.00 82.44 192 LEU A N 1
ATOM 1438 C CA . LEU A 1 192 ? 2.493 1.893 -12.945 1.00 82.44 192 LEU A CA 1
ATOM 1439 C C . LEU A 1 192 ? 3.606 1.647 -13.964 1.00 82.44 192 LEU A C 1
ATOM 1441 O O . LEU A 1 192 ? 4.437 2.528 -14.169 1.00 82.44 192 LEU A O 1
ATOM 1445 N N . ILE A 1 193 ? 3.612 0.488 -14.626 1.00 79.31 193 ILE A N 1
ATOM 1446 C CA . ILE A 1 193 ? 4.655 0.150 -15.600 1.00 79.31 193 ILE A CA 1
ATOM 1447 C C . ILE A 1 193 ? 4.562 0.994 -16.874 1.00 79.31 193 ILE A C 1
ATOM 1449 O O . ILE A 1 193 ? 5.601 1.363 -17.418 1.00 79.31 193 ILE A O 1
ATOM 1453 N N . GLU A 1 194 ? 3.366 1.367 -17.330 1.00 79.94 194 GLU A N 1
ATOM 1454 C CA . GLU A 1 194 ? 3.213 2.311 -18.443 1.00 79.94 194 GLU A CA 1
ATOM 1455 C C . GLU A 1 194 ? 3.735 3.700 -18.081 1.00 79.94 194 GLU A C 1
ATOM 1457 O O . GLU A 1 194 ? 4.520 4.269 -18.833 1.00 79.94 194 GLU A O 1
ATOM 1462 N N . ARG A 1 195 ? 3.411 4.213 -16.887 1.00 83.75 195 ARG A N 1
ATOM 1463 C CA . ARG A 1 195 ? 3.982 5.486 -16.418 1.00 83.75 195 ARG A CA 1
ATOM 1464 C C . ARG A 1 195 ? 5.498 5.411 -16.271 1.00 83.75 195 ARG A C 1
ATOM 1466 O O . ARG A 1 195 ? 6.194 6.356 -16.625 1.00 83.75 195 ARG A O 1
ATOM 1473 N N . LEU A 1 196 ? 6.018 4.280 -15.798 1.00 80.12 196 LEU A N 1
ATOM 1474 C CA . LEU A 1 196 ? 7.455 4.036 -15.728 1.00 80.12 196 LEU A CA 1
ATOM 1475 C C . LEU A 1 196 ? 8.090 4.034 -17.124 1.00 80.12 196 LEU A C 1
ATOM 1477 O O . LEU A 1 196 ? 9.139 4.645 -17.309 1.00 80.12 196 LEU A O 1
ATOM 1481 N N . ARG A 1 197 ? 7.455 3.395 -18.115 1.00 77.56 197 ARG A N 1
ATOM 1482 C CA . ARG A 1 197 ? 7.878 3.444 -19.521 1.00 77.56 197 ARG A CA 1
ATOM 1483 C C . ARG A 1 197 ? 7.906 4.874 -20.034 1.00 77.56 197 ARG A C 1
ATOM 1485 O O . ARG A 1 197 ? 8.912 5.249 -20.612 1.00 77.56 197 ARG A O 1
ATOM 1492 N N . ASP A 1 198 ? 6.871 5.667 -19.797 1.00 80.62 198 ASP A N 1
ATOM 1493 C CA . ASP A 1 198 ? 6.798 7.035 -20.319 1.00 80.62 198 ASP A CA 1
ATOM 1494 C C . ASP A 1 198 ? 7.845 7.961 -19.666 1.00 80.62 198 ASP A C 1
ATOM 1496 O O . ASP A 1 198 ? 8.380 8.855 -20.317 1.00 80.62 198 ASP A O 1
ATOM 1500 N N . VAL A 1 199 ? 8.203 7.717 -18.398 1.00 80.19 199 VAL A N 1
ATOM 1501 C CA . VAL A 1 199 ? 9.309 8.412 -17.711 1.00 80.19 199 VAL A CA 1
ATOM 1502 C C . VAL A 1 199 ? 10.675 7.994 -18.263 1.00 80.19 199 VAL A C 1
ATOM 1504 O O . VAL A 1 199 ? 11.588 8.814 -18.360 1.00 80.19 199 VAL A O 1
ATOM 1507 N N . VAL A 1 200 ? 10.837 6.713 -18.592 1.00 75.94 200 VAL A N 1
ATOM 1508 C CA . VAL A 1 200 ? 12.091 6.154 -19.114 1.00 75.94 200 VAL A CA 1
ATOM 1509 C C . VAL A 1 200 ? 12.296 6.507 -20.589 1.00 75.94 200 VAL A C 1
ATOM 1511 O O . VAL A 1 200 ? 13.411 6.819 -20.992 1.00 75.94 200 VAL A O 1
ATOM 1514 N N . PHE A 1 201 ? 11.221 6.501 -21.373 1.00 72.25 201 PHE A N 1
ATOM 1515 C CA . PHE A 1 201 ? 11.177 6.812 -22.797 1.00 72.25 201 PHE A CA 1
ATOM 1516 C C . PHE A 1 201 ? 10.277 8.034 -23.037 1.00 72.25 201 PHE A C 1
ATOM 1518 O O . PHE A 1 201 ? 9.179 7.897 -23.586 1.00 72.25 201 PHE A O 1
ATOM 1525 N N . PRO A 1 202 ? 10.710 9.237 -22.623 1.00 68.44 202 PRO A N 1
ATOM 1526 C CA . PRO A 1 202 ? 9.910 10.438 -22.796 1.00 68.44 202 PRO A CA 1
ATOM 1527 C C . PRO A 1 202 ? 9.723 10.745 -24.283 1.00 68.44 202 PRO A C 1
ATOM 1529 O O . PRO A 1 202 ? 10.686 10.833 -25.050 1.00 68.44 202 PRO A O 1
ATOM 1532 N N . VAL A 1 203 ? 8.472 10.949 -24.695 1.00 65.00 203 VAL A N 1
ATOM 1533 C CA . VAL A 1 203 ? 8.154 11.408 -26.050 1.00 65.00 203 VAL A CA 1
ATOM 1534 C C . VAL A 1 203 ? 8.564 12.877 -26.152 1.00 65.00 203 VAL A C 1
ATOM 1536 O O . VAL A 1 203 ? 7.969 13.736 -25.510 1.00 65.00 203 VAL A O 1
ATOM 1539 N N . SER A 1 204 ? 9.609 13.164 -26.928 1.00 58.12 204 SER A N 1
ATOM 1540 C CA . SER A 1 204 ? 10.048 14.537 -27.202 1.00 58.12 204 SER A CA 1
ATOM 1541 C C . SER A 1 204 ? 9.473 15.010 -28.534 1.00 58.12 204 SER A C 1
ATOM 1543 O O . SER A 1 204 ? 9.517 14.271 -29.520 1.00 58.12 204 SER A O 1
ATOM 1545 N N . GLU A 1 205 ? 8.951 16.236 -28.582 1.00 50.94 205 GLU A N 1
ATOM 1546 C CA . GLU A 1 205 ? 8.459 16.828 -29.829 1.00 50.94 205 GLU A CA 1
ATOM 1547 C C . GLU A 1 205 ? 9.576 16.864 -30.887 1.00 50.94 205 GLU A C 1
ATOM 1549 O O . GLU A 1 205 ? 10.679 17.348 -30.637 1.00 50.94 205 GLU A O 1
ATOM 1554 N N . GLY A 1 206 ? 9.300 16.311 -32.072 1.00 54.41 206 GLY A N 1
ATOM 1555 C CA . GLY A 1 206 ? 10.249 16.257 -33.191 1.00 54.41 206 GLY A CA 1
ATOM 1556 C C . GLY A 1 206 ? 11.254 15.097 -33.165 1.00 54.41 206 GLY A C 1
ATOM 1557 O O . GLY A 1 206 ? 12.000 14.941 -34.131 1.00 54.41 206 GLY A O 1
ATOM 1558 N N . ALA A 1 207 ? 11.269 14.259 -32.121 1.00 57.31 207 ALA A N 1
ATOM 1559 C CA . ALA A 1 207 ? 12.065 13.030 -32.085 1.00 57.31 207 ALA A CA 1
ATOM 1560 C C . ALA A 1 207 ? 11.224 11.807 -32.512 1.00 57.31 207 ALA A C 1
ATOM 1562 O O . ALA A 1 207 ? 10.029 11.751 -32.212 1.00 57.31 207 ALA A O 1
ATOM 1563 N N . PRO A 1 208 ? 11.815 10.803 -33.189 1.00 49.62 208 PRO A N 1
ATOM 1564 C CA . PRO A 1 208 ? 11.117 9.552 -33.468 1.00 49.62 208 PRO A CA 1
ATOM 1565 C C . PRO A 1 208 ? 10.708 8.880 -32.151 1.00 49.62 208 PRO A C 1
ATOM 1567 O O . PRO A 1 208 ? 11.515 8.772 -31.225 1.00 49.62 208 PRO A O 1
ATOM 1570 N N . ARG A 1 209 ? 9.450 8.430 -32.063 1.00 52.81 209 ARG A N 1
ATOM 1571 C CA . ARG A 1 209 ? 8.952 7.687 -30.902 1.00 52.81 209 ARG A CA 1
ATOM 1572 C C . ARG A 1 209 ? 9.780 6.414 -30.744 1.00 52.81 209 ARG A C 1
ATOM 1574 O O . ARG A 1 209 ? 9.838 5.594 -31.655 1.00 52.81 209 ARG A O 1
ATOM 1581 N N . VAL A 1 210 ? 10.423 6.261 -29.591 1.00 56.38 210 VAL A N 1
ATOM 1582 C CA . VAL A 1 210 ? 11.072 5.005 -29.221 1.00 56.38 210 VAL A CA 1
ATOM 1583 C C . VAL A 1 210 ? 10.003 4.131 -28.580 1.00 56.38 210 VAL A C 1
ATOM 1585 O O . VAL A 1 210 ? 9.604 4.379 -27.443 1.00 56.38 210 VAL A O 1
ATOM 1588 N N . ASP A 1 211 ? 9.522 3.130 -29.316 1.00 60.28 211 ASP A N 1
ATOM 1589 C CA . ASP A 1 211 ? 8.642 2.095 -28.771 1.00 60.28 211 ASP A CA 1
ATOM 1590 C C . ASP A 1 211 ? 9.470 1.192 -27.842 1.00 60.28 211 ASP A C 1
ATOM 1592 O O . ASP A 1 211 ? 10.038 0.177 -28.243 1.00 60.28 211 ASP A O 1
ATOM 1596 N N . GLY A 1 212 ? 9.627 1.640 -26.597 1.00 61.16 212 GLY A N 1
ATOM 1597 C CA . GLY A 1 212 ? 10.357 0.935 -25.552 1.00 61.16 212 GLY A CA 1
ATOM 1598 C C . GLY A 1 212 ? 9.439 0.050 -24.717 1.00 61.16 212 GLY A C 1
ATOM 1599 O O . GLY A 1 212 ? 8.324 0.438 -24.368 1.00 61.16 212 GLY A O 1
ATOM 1600 N N . VAL A 1 213 ? 9.924 -1.136 -24.352 1.00 63.03 213 VAL A N 1
ATOM 1601 C CA . VAL A 1 213 ? 9.242 -2.030 -23.409 1.00 63.03 213 VAL A CA 1
ATOM 1602 C C . VAL A 1 213 ? 9.924 -1.935 -22.056 1.00 63.03 213 VAL A C 1
ATOM 1604 O O . VAL A 1 213 ? 11.140 -2.068 -21.958 1.00 63.03 213 VAL A O 1
ATOM 1607 N N . THR A 1 214 ? 9.125 -1.752 -21.014 1.00 66.12 214 THR A N 1
ATOM 1608 C CA . THR A 1 214 ? 9.558 -1.737 -19.616 1.00 66.12 214 THR A CA 1
ATOM 1609 C C . THR A 1 214 ? 8.981 -2.948 -18.899 1.00 66.12 214 THR A C 1
ATOM 1611 O O . THR A 1 214 ? 7.764 -3.157 -18.937 1.00 66.12 214 THR A O 1
ATOM 1614 N N . ALA A 1 215 ? 9.836 -3.717 -18.224 1.00 67.38 215 ALA A N 1
ATOM 1615 C CA . ALA A 1 215 ? 9.437 -4.841 -17.383 1.00 67.38 215 ALA A CA 1
ATOM 1616 C C . ALA A 1 215 ? 10.185 -4.838 -16.042 1.00 67.38 215 ALA A C 1
ATOM 1618 O O . ALA A 1 215 ? 11.376 -4.526 -15.985 1.00 67.38 215 ALA A O 1
ATOM 1619 N N . LEU A 1 216 ? 9.475 -5.196 -14.971 1.00 71.06 216 LEU A N 1
ATOM 1620 C CA . LEU A 1 216 ? 10.003 -5.276 -13.613 1.00 71.06 216 LEU A CA 1
ATOM 1621 C C . LEU A 1 216 ? 10.314 -6.730 -13.264 1.00 71.06 216 LEU A C 1
ATOM 1623 O O . LEU A 1 216 ? 9.451 -7.599 -13.415 1.00 71.06 216 LEU A O 1
ATOM 1627 N N . PHE A 1 217 ? 11.517 -6.982 -12.755 1.00 69.19 217 PHE A N 1
ATOM 1628 C CA . PHE A 1 217 ? 11.946 -8.310 -12.332 1.00 69.19 217 PHE A CA 1
ATOM 1629 C C . PHE A 1 217 ? 12.246 -8.362 -10.835 1.00 69.19 217 PHE A C 1
ATOM 1631 O O . PHE A 1 217 ? 12.933 -7.494 -10.294 1.00 69.19 217 PHE A O 1
ATOM 1638 N N . LEU A 1 218 ? 11.789 -9.433 -10.187 1.00 68.75 218 LEU A N 1
ATOM 1639 C CA . LEU A 1 218 ? 12.093 -9.787 -8.805 1.00 68.75 218 LEU A CA 1
ATOM 1640 C C . LEU A 1 218 ? 12.751 -11.167 -8.771 1.00 68.75 218 LEU A C 1
ATOM 1642 O O . LEU A 1 218 ? 12.129 -12.157 -9.147 1.00 68.75 218 LEU A O 1
ATOM 1646 N N . ALA A 1 219 ? 14.002 -11.246 -8.304 1.00 63.81 219 ALA A N 1
ATOM 1647 C CA . ALA A 1 219 ? 14.754 -12.507 -8.218 1.00 63.81 219 ALA A CA 1
ATOM 1648 C C . ALA A 1 219 ? 14.727 -13.328 -9.532 1.00 63.81 219 ALA A C 1
ATOM 1650 O O . ALA A 1 219 ? 14.548 -14.543 -9.519 1.00 63.81 219 ALA A O 1
ATOM 1651 N N . GLY A 1 220 ? 14.850 -12.644 -10.677 1.00 60.69 220 GLY A N 1
ATOM 1652 C CA . GLY A 1 220 ? 14.809 -13.260 -12.011 1.00 60.69 220 GLY A CA 1
ATOM 1653 C C . GLY A 1 220 ? 13.405 -13.567 -12.554 1.00 60.69 220 GLY A C 1
ATOM 1654 O O . GLY A 1 220 ? 13.295 -14.078 -13.662 1.00 60.69 220 GLY A O 1
ATOM 1655 N N . ARG A 1 221 ? 12.330 -13.243 -11.821 1.00 65.44 221 ARG A N 1
ATOM 1656 C CA . ARG A 1 221 ? 10.931 -13.422 -12.254 1.00 65.44 221 ARG A CA 1
ATOM 1657 C C . ARG A 1 221 ? 10.354 -12.094 -12.720 1.00 65.44 221 ARG A C 1
ATOM 1659 O O . ARG A 1 221 ? 10.433 -11.117 -11.982 1.00 65.44 221 ARG A O 1
ATOM 1666 N N . GLN A 1 222 ? 9.751 -12.058 -13.904 1.00 66.94 222 GLN A N 1
ATOM 1667 C CA . GLN A 1 222 ? 9.001 -10.886 -14.353 1.00 66.94 222 GLN A CA 1
ATOM 1668 C C . GLN A 1 222 ? 7.734 -10.752 -13.502 1.00 66.94 222 GLN A C 1
ATOM 1670 O O . GLN A 1 222 ? 6.914 -11.668 -13.481 1.00 66.94 222 GLN A O 1
ATOM 1675 N N . VAL A 1 223 ? 7.583 -9.629 -12.803 1.00 71.06 223 VAL A N 1
ATOM 1676 C CA . VAL A 1 223 ? 6.401 -9.347 -11.971 1.00 71.06 223 VAL A CA 1
ATOM 1677 C C . VAL A 1 223 ? 5.444 -8.357 -12.627 1.00 71.06 223 VAL A C 1
ATOM 1679 O O . VAL A 1 223 ? 4.273 -8.345 -12.272 1.00 71.06 223 VAL A O 1
ATOM 1682 N N . ALA A 1 224 ? 5.908 -7.549 -13.586 1.00 67.00 224 ALA A N 1
ATOM 1683 C CA . ALA A 1 224 ? 5.042 -6.670 -14.370 1.00 67.00 224 ALA A CA 1
ATOM 1684 C C . ALA A 1 224 ? 5.704 -6.268 -15.701 1.00 67.00 224 ALA A C 1
ATOM 1686 O O . ALA A 1 224 ? 6.933 -6.235 -15.799 1.00 67.00 224 ALA A O 1
ATOM 1687 N N . THR A 1 225 ? 4.905 -5.969 -16.729 1.00 70.94 225 THR A N 1
ATOM 1688 C CA . THR A 1 225 ? 5.375 -5.504 -18.048 1.00 70.94 225 THR A CA 1
ATOM 1689 C C . THR A 1 225 ? 4.398 -4.513 -18.674 1.00 70.94 225 THR A C 1
ATOM 1691 O O . THR A 1 225 ? 3.201 -4.574 -18.412 1.00 70.94 225 THR A O 1
ATOM 1694 N N . SER A 1 226 ? 4.921 -3.604 -19.498 1.00 65.19 226 SER A N 1
ATOM 1695 C CA . SER A 1 226 ? 4.135 -2.679 -20.339 1.00 65.19 226 SER A CA 1
ATOM 1696 C C . SER A 1 226 ? 3.707 -3.312 -21.661 1.00 65.19 226 SER A C 1
ATOM 1698 O O . SER A 1 226 ? 2.929 -2.715 -22.399 1.00 65.19 226 SER A O 1
ATOM 1700 N N . LEU A 1 227 ? 4.224 -4.500 -21.987 1.00 65.81 227 LEU A N 1
ATOM 1701 C CA . LEU A 1 227 ? 3.824 -5.211 -23.190 1.00 65.81 227 LEU A CA 1
ATOM 1702 C C . LEU A 1 227 ? 2.464 -5.873 -22.957 1.00 65.81 227 LEU A C 1
ATOM 1704 O O . LEU A 1 227 ? 2.354 -6.810 -22.164 1.00 65.81 227 LEU A O 1
ATOM 1708 N N . GLN A 1 228 ? 1.444 -5.401 -23.665 1.00 57.47 228 GLN A N 1
ATOM 1709 C CA . GLN A 1 228 ? 0.200 -6.142 -23.819 1.00 57.47 228 GLN A CA 1
ATOM 1710 C C . GLN A 1 228 ? 0.482 -7.261 -24.824 1.00 57.47 228 GLN A C 1
ATOM 1712 O O . GLN A 1 228 ? 0.799 -6.990 -25.982 1.00 57.47 228 GLN A O 1
ATOM 1717 N N . TYR A 1 229 ? 0.452 -8.517 -24.375 1.00 46.53 229 TYR A N 1
ATOM 1718 C CA . TYR A 1 229 ? 0.340 -9.618 -25.327 1.00 46.53 229 TYR A CA 1
ATOM 1719 C C . TYR A 1 229 ? -1.059 -9.508 -25.946 1.00 46.53 229 TYR A C 1
ATOM 1721 O O . TYR A 1 229 ? -2.009 -9.361 -25.176 1.00 46.53 229 TYR A O 1
ATOM 1729 N N . PRO A 1 230 ? -1.207 -9.523 -27.282 1.00 38.25 230 PRO A N 1
ATOM 1730 C CA . PRO A 1 230 ? -2.523 -9.725 -27.868 1.00 38.25 230 PRO A CA 1
ATOM 1731 C C . PRO A 1 230 ? -3.082 -11.034 -27.302 1.00 38.25 230 PRO A C 1
ATOM 1733 O O . PRO A 1 230 ? -2.345 -12.019 -27.229 1.00 38.25 230 PRO A O 1
ATOM 1736 N N . ASP A 1 231 ? -4.335 -11.007 -26.843 1.00 37.91 231 ASP A N 1
ATOM 1737 C CA . ASP A 1 231 ? -5.058 -12.221 -26.469 1.00 37.91 231 ASP A CA 1
ATOM 1738 C C . ASP A 1 231 ? -4.930 -13.209 -27.633 1.00 37.91 231 ASP A C 1
ATOM 1740 O O . ASP A 1 231 ? -5.231 -12.858 -28.777 1.00 37.91 231 ASP A O 1
ATOM 1744 N N . ASP A 1 232 ? -4.407 -14.403 -27.353 1.00 34.56 232 ASP A N 1
ATOM 1745 C CA . ASP A 1 232 ? -4.362 -15.490 -28.326 1.00 34.56 232 ASP A CA 1
ATOM 1746 C C . ASP A 1 232 ? -5.827 -15.824 -28.658 1.00 34.56 232 ASP A C 1
ATOM 1748 O O . ASP A 1 232 ? -6.584 -16.147 -27.736 1.00 34.56 232 ASP A O 1
ATOM 1752 N N . PRO A 1 233 ? -6.292 -15.652 -29.907 1.00 38.97 233 PRO A N 1
ATOM 1753 C CA . PRO A 1 233 ? -7.643 -16.045 -30.253 1.00 38.97 233 PRO A CA 1
ATOM 1754 C C . PRO A 1 233 ? -7.697 -17.577 -30.294 1.00 38.97 233 PRO A C 1
ATOM 1756 O O . PRO A 1 233 ? -7.038 -18.188 -31.136 1.00 38.97 233 PRO A O 1
ATOM 1759 N N . ASP A 1 234 ? -8.470 -18.167 -29.378 1.00 39.22 234 ASP A N 1
ATOM 1760 C CA . ASP A 1 234 ? -8.958 -19.552 -29.486 1.00 39.22 234 ASP A CA 1
ATOM 1761 C C . ASP A 1 234 ? -9.680 -19.794 -30.830 1.00 39.22 234 ASP A C 1
ATOM 1763 O O . ASP A 1 234 ? -10.458 -18.908 -31.271 1.00 39.22 234 ASP A O 1
#